Protein AF-A0A3B4C8M9-F1 (afdb_monomer_lite)

Radius of gyration: 35.16 Å; chains: 1; bounding box: 78×88×99 Å

Structure (mmCIF, N/CA/C/O backbone):
data_AF-A0A3B4C8M9-F1
#
_entry.id   AF-A0A3B4C8M9-F1
#
loop_
_atom_site.group_PDB
_atom_site.id
_atom_site.type_symbol
_atom_site.label_atom_id
_atom_site.label_alt_id
_atom_site.label_comp_id
_atom_site.label_asym_id
_atom_site.label_entity_id
_atom_site.label_seq_id
_atom_site.pdbx_PDB_ins_code
_atom_site.Cartn_x
_atom_site.Cartn_y
_atom_site.Cartn_z
_atom_site.occupancy
_atom_site.B_iso_or_equiv
_atom_site.auth_seq_id
_atom_site.auth_comp_id
_atom_site.auth_asym_id
_atom_site.auth_atom_id
_atom_site.pdbx_PDB_model_num
ATOM 1 N N . THR A 1 1 ? -34.016 -10.908 42.849 1.00 38.72 1 THR A N 1
ATOM 2 C CA . THR A 1 1 ? -32.738 -10.179 42.692 1.00 38.72 1 THR A CA 1
ATOM 3 C C . THR A 1 1 ? -31.608 -11.184 42.562 1.00 38.72 1 THR A C 1
ATOM 5 O O . THR A 1 1 ? -30.934 -11.499 43.529 1.00 38.72 1 THR A O 1
ATOM 8 N N . THR A 1 2 ? -31.432 -11.749 41.372 1.00 45.28 2 THR A N 1
ATOM 9 C CA . THR A 1 2 ? -30.387 -12.745 41.081 1.00 45.28 2 THR A CA 1
ATOM 10 C C . THR A 1 2 ? -29.860 -12.487 39.678 1.00 45.28 2 THR A C 1
ATOM 12 O O . THR A 1 2 ? -30.057 -13.272 38.759 1.00 45.28 2 THR A O 1
ATOM 15 N N . GLU A 1 3 ? -29.208 -11.342 39.499 1.00 49.19 3 GLU A N 1
ATOM 16 C CA . GLU A 1 3 ? -28.424 -11.082 38.299 1.00 49.19 3 GLU A CA 1
ATOM 17 C C . GLU A 1 3 ? -26.939 -10.990 38.651 1.00 49.19 3 GLU A C 1
ATOM 19 O O . GLU A 1 3 ? -26.537 -10.173 39.478 1.00 49.19 3 GLU A O 1
ATOM 24 N N . ARG A 1 4 ? -26.160 -11.794 37.908 1.00 54.16 4 ARG A N 1
ATOM 25 C CA . ARG A 1 4 ? -24.699 -11.811 37.680 1.00 54.16 4 ARG A CA 1
ATOM 26 C C . ARG A 1 4 ? -23.888 -12.891 38.419 1.00 54.16 4 ARG A C 1
ATOM 28 O O . ARG A 1 4 ? -23.382 -12.662 39.511 1.00 54.16 4 ARG A O 1
ATOM 35 N N . PRO A 1 5 ? -23.581 -13.981 37.684 1.00 50.25 5 PRO A N 1
ATOM 36 C CA . PRO A 1 5 ? -22.223 -14.533 37.653 1.00 50.25 5 PRO A CA 1
ATOM 37 C C . PRO A 1 5 ? -21.692 -14.728 36.215 1.00 50.25 5 PRO A C 1
ATOM 39 O O . PRO A 1 5 ? -20.747 -15.469 35.987 1.00 50.25 5 PRO A O 1
ATOM 42 N N . VAL A 1 6 ? -22.292 -14.081 35.210 1.00 52.88 6 VAL A N 1
ATOM 43 C CA . VAL A 1 6 ? -21.908 -14.289 33.800 1.00 52.88 6 VAL A CA 1
ATOM 44 C C . VAL A 1 6 ? -20.613 -13.539 33.438 1.00 52.88 6 VAL A C 1
ATOM 46 O O . VAL A 1 6 ? -19.812 -14.020 32.644 1.00 52.88 6 VAL A O 1
ATOM 49 N N . LEU A 1 7 ? -20.341 -12.380 34.051 1.00 47.72 7 LEU A N 1
ATOM 50 C CA . LEU A 1 7 ? -19.177 -11.541 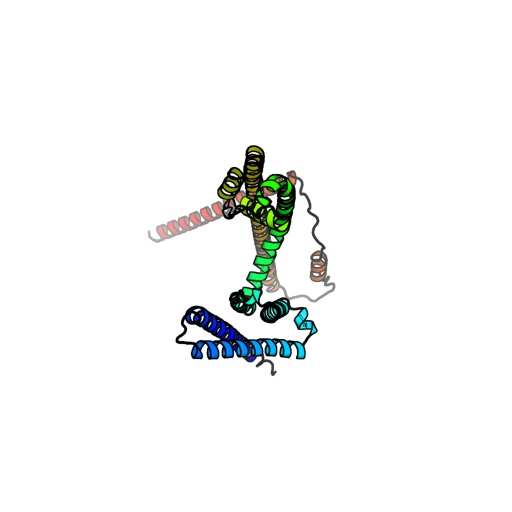33.710 1.00 47.72 7 LEU A CA 1
ATOM 51 C C . LEU A 1 7 ? -17.821 -12.144 34.123 1.00 47.72 7 LEU A C 1
ATOM 53 O O . LEU A 1 7 ? -16.814 -11.867 33.470 1.00 47.72 7 LEU A O 1
ATOM 57 N N . THR A 1 8 ? -17.785 -12.968 35.172 1.00 53.00 8 THR A N 1
ATOM 58 C CA . THR A 1 8 ? -16.563 -13.645 35.638 1.00 53.00 8 THR A CA 1
ATOM 59 C C . THR A 1 8 ? -16.123 -14.764 34.700 1.00 53.00 8 THR A C 1
ATOM 61 O O . THR A 1 8 ? -14.928 -14.996 34.550 1.00 53.00 8 THR A O 1
ATOM 64 N N . ASP A 1 9 ? -17.062 -15.409 34.006 1.00 60.22 9 ASP A N 1
ATOM 65 C CA . ASP A 1 9 ? -16.743 -16.481 33.059 1.00 60.22 9 ASP A CA 1
ATOM 66 C C . ASP A 1 9 ? -16.150 -15.925 31.756 1.00 60.22 9 ASP A C 1
ATOM 68 O O . ASP A 1 9 ? -15.159 -16.440 31.231 1.00 60.22 9 ASP A O 1
ATOM 72 N N . TRP A 1 10 ? -16.681 -14.797 31.274 1.00 56.84 10 TRP A N 1
ATOM 73 C CA . TRP A 1 10 ? -16.164 -14.121 30.080 1.00 56.84 10 TRP A CA 1
ATOM 74 C C . TRP A 1 10 ? -14.743 -13.594 30.266 1.00 56.84 10 TRP A C 1
ATOM 76 O O . TRP A 1 10 ? -13.922 -13.714 29.355 1.00 56.84 10 TRP A O 1
ATOM 86 N N . SER A 1 11 ? -14.420 -13.029 31.434 1.00 61.25 11 SER A N 1
ATOM 87 C CA . SER A 1 11 ? -13.055 -12.571 31.702 1.00 61.25 11 SER A CA 1
ATOM 88 C C . SER A 1 11 ? -12.092 -13.758 31.735 1.00 61.25 11 SER A C 1
ATOM 90 O O . SER A 1 11 ? -11.033 -13.703 31.110 1.00 61.25 11 SER A O 1
ATOM 92 N N . LEU A 1 12 ? -12.476 -14.865 32.368 1.00 66.69 12 LEU A N 1
ATOM 93 C CA . LEU A 1 12 ? -11.646 -16.058 32.485 1.00 66.69 12 LEU A CA 1
ATOM 94 C C . LEU A 1 12 ? -11.407 -16.733 31.124 1.00 66.69 12 LEU A C 1
ATOM 96 O O . LEU A 1 12 ? -10.285 -17.152 30.832 1.00 66.69 12 LEU A O 1
ATOM 100 N N . GLN A 1 13 ? -12.416 -16.771 30.248 1.00 67.19 13 GLN A N 1
ATOM 101 C CA . GLN A 1 13 ? -12.254 -17.246 28.870 1.00 67.19 13 GLN A CA 1
ATOM 102 C C . GLN A 1 13 ? -11.314 -16.356 28.048 1.00 67.19 13 GLN A C 1
ATOM 104 O O . GLN A 1 13 ? -10.442 -16.868 27.345 1.00 67.19 13 GLN A O 1
ATOM 109 N N . ILE A 1 14 ? -11.425 -15.029 28.166 1.00 67.44 14 ILE A N 1
ATOM 110 C CA . ILE A 1 14 ? -10.538 -14.096 27.454 1.00 67.44 14 ILE A CA 1
ATOM 111 C C . ILE A 1 14 ? -9.082 -14.273 27.904 1.00 67.44 14 ILE A C 1
ATOM 113 O O . ILE A 1 14 ? -8.191 -14.311 27.056 1.00 67.44 14 ILE A O 1
ATOM 117 N N . HIS A 1 15 ? -8.826 -14.435 29.205 1.00 75.69 15 HIS A N 1
ATOM 118 C CA . HIS A 1 15 ? -7.471 -14.675 29.714 1.00 75.69 15 HIS A CA 1
ATOM 119 C C . HIS A 1 15 ? -6.904 -16.014 29.223 1.00 75.69 15 HIS A C 1
ATOM 121 O O . HIS A 1 15 ? -5.757 -16.055 28.781 1.00 75.69 15 HIS A O 1
ATOM 127 N N . LYS A 1 16 ? -7.709 -17.087 29.210 1.00 75.00 16 LYS A N 1
ATOM 128 C CA . LYS A 1 16 ? -7.300 -18.405 28.689 1.00 75.00 16 LYS A CA 1
ATOM 129 C C . LYS A 1 16 ? -6.936 -18.357 27.203 1.00 75.00 16 LYS A C 1
ATOM 131 O O . LYS A 1 16 ? -5.914 -18.910 26.800 1.00 75.00 16 LYS A O 1
ATOM 136 N N . ILE A 1 17 ? -7.735 -17.666 26.392 1.00 71.62 17 ILE A N 1
ATOM 137 C CA . ILE A 1 17 ? -7.495 -17.546 24.948 1.00 71.62 17 ILE A CA 1
ATOM 138 C C . ILE A 1 17 ? -6.272 -16.664 24.671 1.00 71.62 17 ILE A C 1
ATOM 140 O O . ILE A 1 17 ? -5.423 -17.032 23.863 1.00 71.62 17 ILE A O 1
ATOM 144 N N . SER A 1 18 ? -6.131 -15.531 25.364 1.00 70.62 18 SER A N 1
ATOM 145 C CA . SER A 1 18 ? -4.957 -14.656 25.231 1.00 70.62 18 SER A CA 1
ATOM 146 C C . SER A 1 18 ? -3.668 -15.363 25.651 1.00 70.62 18 SER A C 1
ATOM 148 O O . SER A 1 18 ? -2.668 -15.279 24.940 1.00 70.62 18 SER A O 1
ATOM 150 N N . PHE A 1 19 ? -3.705 -16.129 26.746 1.00 78.75 19 PHE A N 1
ATOM 151 C CA . PHE A 1 19 ? -2.590 -16.975 27.168 1.00 78.75 19 PHE A CA 1
ATOM 152 C C . PHE A 1 19 ? -2.258 -18.035 26.110 1.00 78.75 19 PHE A C 1
ATOM 154 O O . PHE A 1 19 ? -1.094 -18.201 25.764 1.00 78.75 19 PHE A O 1
ATOM 161 N N . SER A 1 20 ? -3.267 -18.688 25.522 1.00 70.00 20 SER A N 1
ATOM 162 C CA . SER A 1 20 ? -3.074 -19.660 24.437 1.00 70.00 20 SER A CA 1
ATOM 163 C C . SER A 1 20 ? -2.430 -19.036 23.189 1.00 70.00 20 SER A C 1
ATOM 165 O O . SER A 1 20 ? -1.515 -19.620 22.610 1.00 70.00 20 SER A O 1
ATOM 167 N N . ILE A 1 21 ? -2.836 -17.822 22.797 1.00 73.44 21 ILE A N 1
ATOM 168 C CA . ILE A 1 21 ? -2.240 -17.084 21.668 1.00 73.44 21 ILE A CA 1
ATOM 169 C C . ILE A 1 21 ? -0.788 -16.690 21.973 1.00 73.44 21 ILE A C 1
ATOM 171 O O . ILE A 1 21 ? 0.085 -16.838 21.114 1.00 73.44 21 ILE A O 1
ATOM 175 N N . MET A 1 22 ? -0.518 -16.205 23.185 1.00 73.94 22 MET A N 1
ATOM 176 C CA . MET A 1 22 ? 0.820 -15.793 23.613 1.00 73.94 22 MET A CA 1
ATOM 177 C C . MET A 1 22 ? 1.775 -16.990 23.684 1.00 73.94 22 MET A C 1
ATOM 179 O O . MET A 1 22 ? 2.858 -16.947 23.102 1.00 73.94 22 MET A O 1
ATOM 183 N N . LEU A 1 23 ? 1.325 -18.093 24.288 1.00 76.00 23 LEU A N 1
ATOM 184 C CA . LEU A 1 23 ? 2.039 -19.367 24.333 1.00 76.00 23 LEU A CA 1
ATOM 185 C C . LEU A 1 23 ? 2.338 -19.876 22.915 1.00 76.00 23 LEU A C 1
ATOM 187 O O . LEU A 1 23 ? 3.471 -20.228 22.611 1.00 76.00 23 LEU A O 1
ATOM 191 N N . ASN A 1 24 ? 1.353 -19.844 22.014 1.00 74.94 24 ASN A N 1
ATOM 192 C CA . ASN A 1 24 ? 1.528 -20.233 20.613 1.00 74.94 24 ASN A CA 1
ATOM 193 C C . ASN A 1 24 ? 2.560 -19.351 19.884 1.00 74.94 24 ASN A C 1
ATOM 195 O O . ASN A 1 24 ? 3.361 -19.844 19.095 1.00 74.94 24 ASN A O 1
ATOM 199 N N . THR A 1 25 ? 2.579 -18.049 20.171 1.00 75.00 25 THR A N 1
ATOM 200 C CA . THR A 1 25 ? 3.552 -17.113 19.585 1.00 75.00 25 THR A CA 1
ATOM 201 C C . THR A 1 25 ? 4.970 -17.403 20.085 1.00 75.00 25 THR A C 1
ATOM 203 O O . THR A 1 25 ? 5.900 -17.439 19.282 1.00 75.00 25 THR A O 1
ATOM 206 N N . MET A 1 26 ? 5.134 -17.704 21.377 1.00 75.81 26 MET A N 1
ATOM 207 C CA . MET A 1 26 ? 6.419 -18.135 21.939 1.00 75.81 26 MET A CA 1
ATOM 208 C C . MET A 1 26 ? 6.881 -19.483 21.370 1.00 75.81 26 MET A C 1
ATOM 210 O O . MET A 1 26 ? 8.032 -19.600 20.955 1.00 75.81 26 MET A O 1
ATOM 214 N N . LEU A 1 27 ? 5.986 -20.475 21.266 1.00 74.56 27 LEU A N 1
ATOM 215 C CA . LEU A 1 27 ? 6.289 -21.773 20.649 1.00 74.56 27 LEU A CA 1
ATOM 216 C C . LEU A 1 27 ? 6.798 -21.620 19.211 1.00 74.56 27 LEU A C 1
ATOM 218 O O . LEU A 1 27 ? 7.720 -22.318 18.799 1.00 74.56 27 LEU A O 1
ATOM 222 N N . LEU A 1 28 ? 6.205 -20.708 18.441 1.00 72.44 28 LEU A N 1
ATOM 223 C CA . LEU A 1 28 ? 6.641 -20.421 17.077 1.00 72.44 28 LEU A CA 1
ATOM 224 C C . LEU A 1 28 ? 8.012 -19.743 17.015 1.00 72.44 28 LEU A C 1
ATOM 226 O O . LEU A 1 28 ? 8.776 -20.051 16.102 1.00 72.44 28 LEU A O 1
ATOM 230 N N . GLY A 1 29 ? 8.320 -18.848 17.959 1.00 73.88 29 GLY A N 1
ATOM 231 C CA . GLY A 1 29 ? 9.649 -18.244 18.086 1.00 73.88 29 GLY A CA 1
ATOM 232 C C . GLY A 1 29 ? 10.719 -19.307 18.329 1.00 73.88 29 GLY A C 1
ATOM 233 O O . GLY A 1 29 ? 11.685 -19.402 17.578 1.00 73.88 29 GLY A O 1
ATOM 234 N N . VAL A 1 30 ? 10.466 -20.208 19.283 1.00 77.31 30 VAL A N 1
ATOM 235 C CA . VAL A 1 30 ? 11.347 -21.353 19.565 1.00 77.31 30 VAL A CA 1
ATOM 236 C C . VAL A 1 30 ? 11.470 -22.280 18.351 1.00 77.31 30 VAL A C 1
ATOM 238 O O . VAL A 1 30 ? 12.560 -22.767 18.051 1.00 77.31 30 VAL A O 1
ATOM 241 N N . GLN A 1 31 ? 10.383 -22.496 17.601 1.00 72.00 31 GLN A N 1
ATOM 242 C CA . GLN A 1 31 ? 10.419 -23.287 16.368 1.00 72.00 31 GLN A CA 1
ATOM 243 C C . GLN A 1 31 ? 11.295 -22.638 15.294 1.00 72.00 31 GLN A C 1
ATOM 245 O O . GLN A 1 31 ? 11.986 -23.352 14.575 1.00 72.00 31 GLN A O 1
ATOM 250 N N . ALA A 1 32 ? 11.269 -21.310 15.162 1.00 71.56 32 ALA A N 1
ATOM 251 C CA . ALA A 1 32 ? 12.075 -20.599 14.175 1.00 71.56 32 ALA A CA 1
ATOM 252 C C . ALA A 1 32 ? 13.580 -20.769 14.443 1.00 71.56 32 ALA A C 1
ATOM 254 O O . ALA A 1 32 ? 14.340 -21.000 13.507 1.00 71.56 32 ALA A O 1
ATOM 255 N N . GLU A 1 33 ? 13.992 -20.751 15.712 1.00 71.38 33 GLU A N 1
ATOM 256 C CA . GLU A 1 33 ? 15.391 -20.965 16.107 1.00 71.38 33 GLU A CA 1
ATOM 257 C C . GLU A 1 33 ? 15.810 -22.444 16.055 1.00 71.38 33 GLU A C 1
ATOM 259 O O . GLU A 1 33 ? 16.944 -22.773 15.702 1.00 71.38 33 GLU A O 1
ATOM 264 N N . THR A 1 34 ? 14.889 -23.359 16.372 1.00 67.44 34 THR A N 1
ATOM 265 C CA . THR A 1 34 ? 15.167 -24.805 16.459 1.00 67.44 34 THR A CA 1
ATOM 266 C C . THR A 1 34 ? 15.057 -25.519 15.107 1.00 67.44 34 THR A C 1
ATOM 268 O O . THR A 1 34 ? 15.648 -26.582 14.915 1.00 67.44 34 THR A O 1
ATOM 271 N N . SER A 1 35 ? 14.348 -24.944 14.128 1.00 63.75 35 SER A N 1
ATOM 272 C CA . SER A 1 35 ? 14.132 -25.571 12.813 1.00 63.75 35 SER A CA 1
ATOM 273 C C . SER A 1 35 ? 15.414 -25.738 11.986 1.00 63.75 35 SER A C 1
ATOM 275 O O . SER A 1 35 ? 15.414 -26.557 11.072 1.00 63.75 35 SER A O 1
ATOM 277 N N . ASN A 1 36 ? 16.489 -25.002 12.296 1.00 64.94 36 ASN A N 1
ATOM 278 C CA . ASN A 1 36 ? 17.782 -25.111 11.607 1.00 64.94 36 ASN A CA 1
ATOM 279 C C . ASN A 1 36 ? 18.753 -26.118 12.252 1.00 64.94 36 ASN A C 1
ATOM 281 O O . ASN A 1 36 ? 19.817 -26.368 11.693 1.00 64.94 36 ASN A O 1
ATOM 285 N N . LYS A 1 37 ? 18.418 -26.706 13.412 1.00 68.44 37 LYS A N 1
ATOM 286 C CA . LYS A 1 37 ? 19.284 -27.670 14.112 1.00 68.44 37 LYS A CA 1
ATOM 287 C C . LYS A 1 37 ? 18.752 -29.107 13.940 1.00 68.44 37 LYS A C 1
ATOM 289 O O . LYS A 1 37 ? 17.677 -29.409 14.465 1.00 68.44 37 LYS A O 1
ATOM 294 N N . PRO A 1 38 ? 19.475 -30.007 13.241 1.00 59.47 38 PRO A N 1
ATOM 295 C CA . PRO A 1 38 ? 19.003 -31.369 12.952 1.00 59.47 38 PRO A CA 1
ATOM 296 C C . PRO A 1 38 ? 18.894 -32.270 14.198 1.00 59.47 38 PRO A C 1
ATOM 298 O O . PRO A 1 38 ? 18.052 -33.170 14.220 1.00 59.47 38 PRO A O 1
ATOM 301 N N . ASP A 1 39 ? 19.647 -31.980 15.266 1.00 64.62 39 ASP A N 1
ATOM 302 C CA . ASP A 1 39 ? 19.657 -32.770 16.511 1.00 64.62 39 ASP A CA 1
ATOM 303 C C . ASP A 1 39 ? 18.336 -32.718 17.303 1.00 64.62 39 ASP A C 1
ATOM 305 O O . ASP A 1 39 ? 18.060 -33.600 18.113 1.00 64.62 39 ASP A O 1
ATOM 309 N N . LEU A 1 40 ? 17.462 -31.735 17.042 1.00 68.12 40 LEU A N 1
ATOM 310 C CA . LEU A 1 40 ? 16.171 -31.569 17.731 1.00 68.12 40 LEU A CA 1
ATOM 311 C C . LEU A 1 40 ? 14.958 -32.001 16.882 1.00 68.12 40 LEU A C 1
ATOM 313 O O . LEU A 1 40 ? 13.850 -31.478 17.024 1.00 68.12 40 LEU A O 1
ATOM 317 N N . SER A 1 41 ? 15.126 -32.992 16.003 1.00 70.00 41 SER A N 1
ATOM 318 C CA . SER A 1 41 ? 14.049 -33.482 15.123 1.00 70.00 41 SER A CA 1
ATOM 319 C C . SER A 1 41 ? 12.790 -33.969 15.872 1.00 70.00 41 SER A C 1
ATOM 321 O O . SER A 1 41 ? 11.671 -33.775 15.388 1.00 70.00 41 SER A O 1
ATOM 323 N N . LEU A 1 42 ? 12.942 -34.539 17.075 1.00 73.06 42 LEU A N 1
ATOM 324 C CA . LEU A 1 42 ? 11.827 -34.927 17.952 1.00 73.06 42 LEU A CA 1
ATOM 325 C C . LEU A 1 42 ? 11.104 -33.715 18.552 1.00 73.06 42 LEU A C 1
ATOM 327 O O . LEU A 1 42 ? 9.875 -33.658 18.513 1.00 73.06 42 LEU A O 1
ATOM 331 N N . ALA A 1 43 ? 11.850 -32.721 19.040 1.00 73.81 43 ALA A N 1
ATOM 332 C CA . ALA A 1 43 ? 11.275 -31.490 19.578 1.00 73.81 43 ALA A CA 1
ATOM 333 C C . ALA A 1 43 ? 10.477 -30.741 18.501 1.00 73.81 43 ALA A C 1
ATOM 335 O O . ALA A 1 43 ? 9.342 -30.343 18.743 1.00 73.81 43 ALA A O 1
ATOM 336 N N . ASN A 1 44 ? 11.009 -30.654 17.278 1.00 76.06 44 ASN A N 1
ATOM 337 C CA . ASN A 1 44 ? 10.323 -30.034 16.142 1.00 76.06 44 ASN A CA 1
ATOM 338 C C . ASN A 1 44 ? 9.006 -30.750 15.778 1.00 76.06 44 ASN A C 1
ATOM 340 O O . ASN A 1 44 ? 8.011 -30.089 15.472 1.00 76.06 44 ASN A O 1
ATOM 344 N N . LYS A 1 45 ? 8.956 -32.088 15.857 1.00 79.25 45 LYS A N 1
ATOM 345 C CA . LYS A 1 45 ? 7.722 -32.867 15.634 1.00 79.25 45 LYS A CA 1
ATOM 346 C C . LYS A 1 45 ? 6.669 -32.605 16.714 1.00 79.25 45 LYS A C 1
ATOM 348 O O . LYS A 1 45 ? 5.513 -32.353 16.375 1.00 79.25 45 LYS A O 1
ATOM 353 N N . VAL A 1 46 ? 7.063 -32.610 17.989 1.00 82.06 46 VAL A N 1
ATOM 354 C CA . VAL A 1 46 ? 6.162 -32.313 19.120 1.00 82.06 46 VAL A CA 1
ATOM 355 C C . VAL A 1 46 ? 5.628 -30.882 19.023 1.00 82.06 46 VAL A C 1
ATOM 357 O O . VAL A 1 46 ? 4.424 -30.655 19.127 1.00 82.06 46 VAL A O 1
ATOM 360 N N . LEU A 1 47 ? 6.503 -29.921 18.731 1.00 77.75 47 LEU A N 1
ATOM 361 C CA . LEU A 1 47 ? 6.166 -28.504 18.600 1.00 77.75 47 LEU A CA 1
ATOM 362 C C . LEU A 1 47 ? 5.199 -28.236 17.435 1.00 77.75 47 LEU A C 1
ATOM 364 O O . LEU A 1 47 ? 4.276 -27.425 17.551 1.00 77.75 47 LEU A O 1
ATOM 368 N N . ASN A 1 48 ? 5.353 -28.958 16.321 1.00 78.62 48 ASN A N 1
ATOM 369 C CA . ASN A 1 48 ? 4.409 -28.912 15.205 1.00 78.62 48 ASN A CA 1
ATOM 370 C C . ASN A 1 48 ? 3.047 -29.536 15.567 1.00 78.62 48 ASN A C 1
ATOM 372 O O . ASN A 1 48 ? 2.005 -29.006 15.182 1.00 78.62 48 ASN A O 1
ATOM 376 N N . GLY A 1 49 ? 3.043 -30.623 16.345 1.00 81.88 49 GLY A N 1
ATOM 377 C CA . GLY A 1 49 ? 1.820 -31.234 16.871 1.00 81.88 49 GLY A CA 1
ATOM 378 C C . GLY A 1 49 ? 1.029 -30.274 17.762 1.00 81.88 49 GLY A C 1
ATOM 379 O O . GLY A 1 49 ? -0.163 -30.065 17.541 1.00 81.88 49 GLY A O 1
ATOM 380 N N . ILE A 1 50 ? 1.702 -29.604 18.703 1.00 80.88 50 ILE A N 1
ATOM 381 C CA . ILE A 1 50 ? 1.076 -28.602 19.582 1.00 80.88 50 ILE A CA 1
ATOM 382 C C . ILE A 1 50 ? 0.484 -27.448 18.759 1.00 80.88 50 ILE A C 1
ATOM 384 O O . ILE A 1 50 ? -0.645 -27.022 19.002 1.00 80.88 50 ILE A O 1
ATOM 388 N N . ASN A 1 51 ? 1.202 -26.980 17.735 1.00 78.00 51 ASN A N 1
ATOM 389 C CA . ASN A 1 51 ? 0.706 -25.958 16.813 1.00 78.00 51 ASN A CA 1
ATOM 390 C C . ASN A 1 51 ? -0.603 -26.364 16.115 1.00 78.00 51 ASN A C 1
ATOM 392 O O . ASN A 1 51 ? -1.500 -25.534 15.963 1.00 78.00 51 ASN A O 1
ATOM 396 N N . TRP A 1 52 ? -0.728 -27.624 15.695 1.00 81.44 52 TRP A N 1
ATOM 397 C CA . TRP A 1 52 ? -1.959 -28.149 15.099 1.00 81.44 52 TRP A CA 1
ATOM 398 C C . TRP A 1 52 ? -3.113 -28.227 16.098 1.00 81.44 52 TRP A C 1
ATOM 400 O O . TRP A 1 52 ? -4.236 -27.855 15.754 1.00 81.44 52 TRP A O 1
ATOM 410 N N . VAL A 1 53 ? -2.839 -28.624 17.342 1.00 83.19 53 VAL A N 1
ATOM 411 C CA . VAL A 1 53 ? -3.850 -28.673 18.411 1.00 83.19 53 VAL A CA 1
ATOM 412 C C . VAL A 1 53 ? -4.397 -27.281 18.716 1.00 83.19 53 VAL A C 1
ATOM 414 O O . VAL A 1 53 ? -5.610 -27.087 18.715 1.00 83.19 53 VAL A O 1
ATOM 417 N N . VAL A 1 54 ? -3.526 -26.283 18.897 1.00 77.56 54 VAL A N 1
ATOM 418 C CA . VAL A 1 54 ? -3.945 -24.889 19.148 1.00 77.56 54 VAL A CA 1
ATOM 419 C C . VAL A 1 54 ? -4.861 -24.375 18.036 1.00 77.56 54 VAL A C 1
ATOM 421 O O . VAL A 1 54 ? -5.794 -23.607 18.255 1.00 77.56 54 VAL A O 1
ATOM 424 N N . VAL A 1 55 ? -4.619 -24.826 16.816 1.00 79.19 55 VAL A N 1
ATOM 425 C CA . VAL A 1 55 ? -5.403 -24.422 15.658 1.00 79.19 55 VAL A CA 1
ATOM 426 C C . VAL A 1 55 ? -6.761 -25.089 15.647 1.00 79.19 55 VAL A C 1
ATOM 428 O O . VAL A 1 55 ? -7.749 -24.421 15.353 1.00 79.19 55 VAL A O 1
ATOM 431 N N . ALA A 1 56 ? -6.806 -26.384 15.947 1.00 84.19 56 ALA A N 1
ATOM 432 C CA . ALA A 1 56 ? -8.059 -27.106 16.076 1.00 84.19 56 ALA A CA 1
ATOM 433 C C . ALA A 1 56 ? -8.946 -26.451 17.145 1.00 84.19 56 ALA A C 1
ATOM 435 O O . ALA A 1 56 ? -10.136 -26.264 16.911 1.00 84.19 56 ALA A O 1
ATOM 436 N N . VAL A 1 57 ? -8.354 -25.991 18.255 1.00 83.69 57 VAL A N 1
ATOM 437 C CA . VAL A 1 57 ? -9.061 -25.222 19.292 1.00 83.69 57 VAL A CA 1
ATOM 438 C C . VAL A 1 57 ? -9.646 -23.917 18.737 1.00 83.69 57 VAL A C 1
ATOM 440 O O . VAL A 1 57 ? -10.802 -23.617 19.018 1.00 83.69 57 VAL A O 1
ATOM 443 N N . PHE A 1 58 ? -8.918 -23.164 17.902 1.00 81.88 58 PHE A N 1
ATOM 444 C CA . PHE A 1 58 ? -9.474 -21.954 17.273 1.00 81.88 58 PHE A CA 1
ATOM 445 C C . PHE A 1 58 ? -10.614 -22.252 16.297 1.00 81.88 58 PHE A C 1
ATOM 447 O O . PHE A 1 58 ? -11.600 -21.518 16.262 1.00 81.88 58 PHE A O 1
ATOM 454 N N . TYR A 1 59 ? -10.503 -23.325 15.515 1.00 85.19 59 TYR A N 1
ATOM 455 C CA . TYR A 1 59 ? -11.593 -23.763 14.644 1.00 85.19 59 TYR A CA 1
ATOM 456 C C . TYR A 1 59 ? -12.829 -24.170 15.445 1.00 85.19 59 TYR A C 1
ATOM 458 O O . TYR A 1 59 ? -13.942 -23.787 15.087 1.00 85.19 59 TYR A O 1
ATOM 466 N N . LEU A 1 60 ? -12.630 -24.878 16.557 1.00 85.94 60 LEU A N 1
ATOM 467 C CA . LEU A 1 60 ? -13.702 -25.255 17.469 1.00 85.94 60 LEU A CA 1
ATOM 468 C C . LEU A 1 60 ? -14.359 -24.025 18.114 1.00 85.94 60 LEU A C 1
ATOM 470 O O . LEU A 1 60 ? -15.581 -23.963 18.185 1.00 85.94 60 LEU A O 1
ATOM 474 N N . GLU A 1 61 ? -13.582 -23.015 18.525 1.00 84.44 61 GLU A N 1
ATOM 475 C CA . GLU A 1 61 ? -14.113 -21.750 19.062 1.00 84.44 61 GLU A CA 1
ATOM 476 C C . GLU A 1 61 ? -15.015 -21.037 18.040 1.00 84.44 61 GLU A C 1
ATOM 478 O O . GLU A 1 61 ? -16.085 -20.540 18.395 1.00 84.44 61 GLU A O 1
ATOM 483 N N . ILE A 1 62 ? -14.610 -20.995 16.766 1.00 84.75 62 ILE A N 1
ATOM 484 C CA . ILE A 1 62 ? -15.412 -20.391 15.691 1.00 84.75 62 ILE A CA 1
ATOM 485 C C . ILE A 1 62 ? -16.686 -21.207 15.441 1.00 84.75 62 ILE A C 1
ATOM 487 O O . ILE A 1 62 ? -17.766 -20.625 15.346 1.00 84.75 62 ILE A O 1
ATOM 491 N N . ALA A 1 63 ? -16.580 -22.537 15.389 1.00 86.19 63 ALA A N 1
ATOM 492 C CA . ALA A 1 63 ? -17.727 -23.422 15.199 1.00 86.19 63 ALA A CA 1
ATOM 493 C C . ALA A 1 63 ? -18.760 -23.269 16.328 1.00 86.19 63 ALA A C 1
ATOM 495 O O . ALA A 1 63 ? -19.951 -23.134 16.058 1.00 86.19 63 ALA A O 1
ATOM 496 N N . LEU A 1 64 ? -18.307 -23.188 17.584 1.00 84.81 64 LEU A N 1
ATOM 497 C CA . LEU A 1 64 ? -19.180 -22.937 18.733 1.00 84.81 64 LEU A CA 1
ATOM 498 C C . LEU A 1 64 ? -19.878 -21.572 18.637 1.00 84.81 64 LEU A C 1
ATOM 500 O O . LEU A 1 64 ? -21.069 -21.477 18.919 1.00 84.81 64 LEU A O 1
ATOM 504 N N . LYS A 1 65 ? -19.185 -20.518 18.183 1.00 82.50 65 LYS A N 1
ATOM 505 C CA . LYS A 1 65 ? -19.811 -19.198 17.968 1.00 82.50 65 LYS A CA 1
ATOM 506 C C . LYS A 1 65 ? -20.878 -19.221 16.875 1.00 82.50 65 LYS A C 1
ATOM 508 O O . LYS A 1 65 ? -21.884 -18.531 17.009 1.00 82.50 65 LYS A O 1
ATOM 513 N N . TRP A 1 66 ? -20.679 -20.005 15.816 1.00 85.25 66 TRP A N 1
ATOM 514 C CA . TRP A 1 66 ? -21.691 -20.196 14.773 1.00 85.25 66 TRP A CA 1
ATOM 515 C C . TRP A 1 66 ? -22.926 -20.940 15.272 1.00 85.25 66 TRP A C 1
ATOM 517 O O . TRP A 1 66 ? -24.025 -20.614 14.834 1.00 85.25 66 TRP A O 1
ATOM 527 N N . MET A 1 67 ? -22.755 -21.901 16.186 1.00 82.50 67 MET A N 1
ATOM 528 C CA . MET A 1 67 ? -23.876 -22.636 16.779 1.00 82.50 67 MET A CA 1
ATOM 529 C C . MET A 1 67 ? -24.764 -21.760 17.666 1.00 82.50 67 MET A C 1
ATOM 531 O O . MET A 1 67 ? -25.957 -22.023 17.753 1.00 82.50 67 MET A O 1
ATOM 535 N N . VAL A 1 68 ? -24.193 -20.747 18.325 1.00 83.31 68 VAL A N 1
ATOM 536 C CA . VAL A 1 68 ? -24.962 -19.820 19.167 1.00 83.31 68 VAL A CA 1
ATOM 537 C C . VAL A 1 68 ? -25.688 -18.789 18.305 1.00 83.31 68 VAL A C 1
ATOM 539 O O . VAL A 1 68 ? -26.907 -18.731 18.350 1.00 83.31 68 VAL A O 1
ATOM 542 N N . ASP A 1 69 ? -24.959 -18.016 17.491 1.00 80.88 69 ASP A N 1
ATOM 543 C CA . ASP A 1 69 ? -25.546 -16.955 16.663 1.00 80.88 69 ASP A CA 1
ATOM 544 C C . ASP A 1 69 ? -24.763 -16.748 15.358 1.00 80.88 69 ASP A C 1
ATOM 546 O O . ASP A 1 69 ? -23.841 -15.927 15.268 1.00 80.88 69 ASP A O 1
ATOM 550 N N . PHE A 1 70 ? -25.166 -17.451 14.297 1.00 84.00 70 PHE A N 1
ATOM 551 C CA . PHE A 1 70 ? -24.520 -17.337 12.987 1.00 84.00 70 PHE A CA 1
ATOM 552 C C . PHE A 1 70 ? -24.588 -15.910 12.425 1.00 84.00 70 PHE A C 1
ATOM 554 O O . PHE A 1 70 ? -23.577 -15.353 12.012 1.00 84.00 70 PHE A O 1
ATOM 561 N N . TRP A 1 71 ? -25.758 -15.268 12.438 1.00 84.31 71 TRP A N 1
ATOM 562 C CA . TRP A 1 71 ? -25.927 -13.959 11.793 1.00 84.31 71 TRP A CA 1
ATOM 563 C C . TRP A 1 71 ? -25.236 -12.821 12.564 1.00 84.31 71 TRP A C 1
ATOM 565 O O . TRP A 1 71 ? -24.655 -11.910 11.970 1.00 84.31 71 TRP A O 1
ATOM 575 N N . LEU A 1 72 ? -25.218 -12.900 13.900 1.00 79.38 72 LEU A N 1
ATOM 576 C CA . LEU A 1 72 ? -24.513 -11.933 14.744 1.00 79.38 72 LEU A CA 1
ATOM 577 C C . LEU A 1 72 ? -22.989 -12.042 14.579 1.00 79.38 72 LEU A C 1
ATOM 579 O O . LEU A 1 72 ? -22.285 -11.033 14.669 1.00 79.38 72 LEU A O 1
ATOM 583 N N . PHE A 1 73 ? -22.482 -13.243 14.275 1.00 82.56 73 PHE A N 1
ATOM 584 C CA . PHE A 1 73 ? -21.072 -13.465 13.969 1.00 82.56 73 PHE A CA 1
ATOM 585 C C . PHE A 1 73 ? -20.613 -12.643 12.757 1.00 82.56 73 PHE A C 1
ATOM 587 O O . PHE A 1 73 ? -19.615 -11.930 12.862 1.00 82.56 73 PHE A O 1
ATOM 594 N N . TRP A 1 74 ? -21.360 -12.678 11.649 1.00 83.25 74 TRP A N 1
ATOM 595 C CA . TRP A 1 74 ? -21.029 -11.939 10.420 1.00 83.25 74 TRP A CA 1
ATOM 596 C C . TRP A 1 74 ? -21.272 -10.433 10.521 1.00 83.25 74 TRP A C 1
ATOM 598 O O . TRP A 1 74 ? -20.725 -9.667 9.736 1.00 83.25 74 TRP A O 1
ATOM 608 N N . ARG A 1 75 ? -22.041 -9.962 11.505 1.00 81.62 75 ARG A N 1
ATOM 609 C CA . ARG A 1 75 ? -22.180 -8.518 11.742 1.00 81.62 75 ARG A CA 1
ATOM 610 C C . ARG A 1 75 ? -21.000 -7.929 12.521 1.00 81.62 75 ARG A C 1
ATOM 612 O O . ARG A 1 75 ? -20.773 -6.723 12.486 1.00 81.62 75 ARG A O 1
ATOM 619 N N . ASN A 1 76 ? -20.230 -8.766 13.217 1.00 78.81 76 ASN A N 1
ATOM 620 C CA . ASN A 1 76 ? -19.074 -8.332 13.990 1.00 78.81 76 ASN A CA 1
ATOM 621 C C . ASN A 1 76 ? -17.780 -8.445 13.165 1.00 78.81 76 ASN A C 1
ATOM 623 O O . ASN A 1 76 ? -17.243 -9.537 12.971 1.00 78.81 76 ASN A O 1
ATOM 627 N N . ALA A 1 77 ? -17.229 -7.301 12.747 1.00 76.44 77 ALA A N 1
ATOM 628 C CA . ALA A 1 77 ? -15.989 -7.225 11.968 1.00 76.44 77 ALA A CA 1
ATOM 629 C C . ALA A 1 77 ? -14.801 -7.963 12.621 1.00 76.44 77 ALA A C 1
ATOM 631 O O . ALA A 1 77 ? -13.951 -8.503 11.918 1.00 76.44 77 ALA A O 1
ATOM 632 N N . TRP A 1 78 ? -14.754 -8.059 13.955 1.00 76.25 78 TRP A N 1
ATOM 633 C CA . TRP A 1 78 ? -13.689 -8.774 14.672 1.00 76.25 78 TRP A CA 1
ATOM 634 C C . TRP A 1 78 ? -13.801 -10.291 14.568 1.00 76.25 78 TRP A C 1
ATOM 636 O O . TRP A 1 78 ? -12.787 -10.984 14.539 1.00 76.25 78 TRP A O 1
ATOM 646 N N . ASN A 1 79 ? -15.026 -10.804 14.497 1.00 80.75 79 ASN A N 1
ATOM 647 C CA . ASN A 1 79 ? -15.276 -12.222 14.288 1.00 80.75 79 ASN A CA 1
ATOM 648 C C . ASN A 1 79 ? -14.950 -12.613 12.841 1.00 80.75 79 ASN A C 1
ATOM 650 O O . ASN A 1 79 ? -14.307 -13.637 12.619 1.00 80.75 79 ASN A O 1
ATOM 654 N N . ILE A 1 80 ? -15.297 -11.753 11.874 1.00 83.56 80 ILE A N 1
ATOM 655 C CA . ILE A 1 80 ? -14.875 -11.892 10.472 1.00 83.56 80 ILE A CA 1
ATOM 656 C C . ILE A 1 80 ? -13.351 -11.852 10.350 1.00 83.56 80 ILE A C 1
ATOM 658 O O . ILE A 1 80 ? -12.771 -12.698 9.678 1.00 83.56 80 ILE A O 1
ATOM 662 N N . PHE A 1 81 ? -12.686 -10.918 11.028 1.00 78.94 81 PHE A N 1
ATOM 663 C CA . PHE A 1 81 ? -11.229 -10.833 11.036 1.00 78.94 81 PHE A CA 1
ATOM 664 C C . PHE A 1 81 ? -10.576 -12.102 11.610 1.00 78.94 81 PHE A C 1
ATOM 666 O O . PHE A 1 81 ? -9.658 -12.651 11.003 1.00 78.94 81 PHE A O 1
ATOM 673 N N . ASP A 1 82 ? -11.073 -12.614 12.741 1.00 78.88 82 ASP A N 1
ATOM 674 C CA . ASP A 1 82 ? -10.578 -13.854 13.356 1.00 78.88 82 ASP A CA 1
ATOM 675 C C . ASP A 1 82 ? -10.817 -15.078 12.453 1.00 78.88 82 ASP A C 1
ATOM 677 O O . ASP A 1 82 ? -9.941 -15.939 12.319 1.00 78.88 82 ASP A O 1
ATOM 681 N N . PHE A 1 83 ? -11.963 -15.125 11.765 1.00 83.69 83 PHE A N 1
ATOM 682 C CA . PHE A 1 83 ? -12.279 -16.145 10.766 1.00 83.69 83 PHE A CA 1
ATOM 683 C C . PHE A 1 83 ? -11.327 -16.087 9.572 1.00 83.69 83 PHE A C 1
ATOM 685 O O . PHE A 1 83 ? -10.692 -17.094 9.267 1.00 83.69 83 PHE A O 1
ATOM 692 N N . ILE A 1 84 ? -11.160 -14.913 8.953 1.00 82.00 84 ILE A N 1
ATOM 693 C CA . ILE A 1 84 ? -10.248 -14.711 7.821 1.00 82.00 84 ILE A CA 1
ATOM 694 C C . ILE A 1 84 ? -8.833 -15.113 8.230 1.00 82.00 84 ILE A C 1
ATOM 696 O O . ILE A 1 84 ? -8.221 -15.923 7.547 1.00 82.00 84 ILE A O 1
ATOM 700 N N . LEU A 1 85 ? -8.325 -14.648 9.375 1.00 78.06 85 LEU A N 1
ATOM 701 C CA . LEU A 1 85 ? -6.985 -15.019 9.840 1.00 78.06 85 LEU A CA 1
ATOM 702 C C . LEU A 1 85 ? -6.819 -16.526 10.082 1.00 78.06 85 LEU A C 1
ATOM 704 O O . LEU A 1 85 ? -5.742 -17.076 9.846 1.00 78.06 85 LEU A O 1
ATOM 708 N N . THR A 1 86 ? -7.856 -17.202 10.576 1.00 79.44 86 THR A N 1
ATOM 709 C CA . THR A 1 86 ? -7.808 -18.648 10.842 1.00 79.44 86 THR A CA 1
ATOM 710 C C . THR A 1 86 ? -7.889 -19.459 9.548 1.00 79.44 86 THR A C 1
ATOM 712 O O . THR A 1 86 ? -7.095 -20.385 9.370 1.00 79.44 86 THR A O 1
ATOM 715 N N . PHE A 1 87 ? -8.777 -19.065 8.634 1.00 80.88 87 PHE A N 1
ATOM 716 C CA . PHE A 1 87 ? -9.030 -19.710 7.345 1.00 80.88 87 PHE A CA 1
ATOM 717 C C . PHE A 1 87 ? -7.889 -19.500 6.342 1.00 80.88 87 PHE A C 1
ATOM 719 O O . PHE A 1 87 ? -7.417 -20.441 5.702 1.00 80.88 87 PHE A O 1
ATOM 726 N N . LEU A 1 88 ? -7.370 -18.274 6.256 1.00 74.19 88 LEU A N 1
ATOM 727 C CA . LEU A 1 88 ? -6.276 -17.905 5.359 1.00 74.19 88 LEU A CA 1
ATOM 728 C C . LEU A 1 88 ? -4.988 -18.675 5.692 1.00 74.19 88 LEU A C 1
ATOM 730 O O . LEU A 1 88 ? -4.214 -19.020 4.799 1.00 74.19 88 LEU A O 1
ATOM 734 N N . ARG A 1 89 ? -4.805 -19.037 6.970 1.00 72.25 89 ARG A N 1
ATOM 735 C CA . ARG A 1 89 ? -3.693 -19.873 7.432 1.00 72.25 89 ARG A CA 1
ATOM 736 C C . ARG A 1 89 ? -3.721 -21.295 6.863 1.00 72.25 89 ARG A C 1
ATOM 738 O O . ARG A 1 89 ? -2.664 -21.893 6.697 1.00 72.25 89 ARG A O 1
ATOM 745 N N . THR A 1 90 ? -4.902 -21.868 6.641 1.00 71.75 90 THR A N 1
ATOM 746 C CA . THR A 1 90 ? -5.046 -23.243 6.129 1.00 71.75 90 THR A CA 1
ATOM 747 C C . THR A 1 90 ? -5.154 -23.302 4.612 1.00 71.75 90 THR A C 1
ATOM 749 O O . THR A 1 90 ? -4.751 -24.305 4.034 1.00 71.75 90 THR A O 1
ATOM 752 N N . LEU A 1 91 ? -5.676 -22.250 3.968 1.00 68.06 91 LEU A N 1
ATOM 753 C CA . LEU A 1 91 ? -5.930 -22.253 2.527 1.00 68.06 91 LEU A CA 1
ATOM 754 C C . LEU A 1 91 ? -4.667 -21.983 1.693 1.00 68.06 91 LEU A C 1
ATOM 756 O O . LEU A 1 91 ? -4.491 -22.587 0.638 1.00 68.06 91 LEU A O 1
ATOM 760 N N . VAL A 1 92 ? -3.769 -21.103 2.150 1.00 64.06 92 VAL A N 1
ATOM 761 C CA . VAL A 1 92 ? -2.638 -20.648 1.327 1.00 64.06 92 VAL A CA 1
ATOM 762 C C . VAL A 1 92 ? -1.306 -21.001 1.984 1.00 64.06 92 VAL A C 1
ATOM 764 O O . VAL A 1 92 ? -0.863 -20.342 2.923 1.00 64.06 92 VAL A O 1
ATOM 767 N N . LYS A 1 93 ? -0.610 -22.008 1.435 1.00 60.00 93 LYS A N 1
ATOM 768 C CA . LYS A 1 93 ? 0.744 -22.404 1.877 1.00 60.00 93 LYS A CA 1
ATOM 769 C C . LYS A 1 93 ? 1.762 -21.255 1.799 1.00 60.00 93 LYS A C 1
ATOM 771 O O . LYS A 1 93 ? 2.685 -21.224 2.600 1.00 60.00 93 LYS A O 1
ATOM 776 N N . VAL A 1 94 ? 1.581 -20.298 0.885 1.00 56.06 94 VAL A N 1
ATOM 777 C CA . VAL A 1 94 ? 2.443 -19.104 0.740 1.00 56.06 94 VAL A CA 1
ATOM 778 C C . VAL A 1 94 ? 2.188 -18.075 1.854 1.00 56.06 94 VAL A C 1
ATOM 780 O O . VAL A 1 94 ? 3.108 -17.387 2.286 1.00 56.06 94 VAL A O 1
ATOM 783 N N . LEU A 1 95 ? 0.972 -18.030 2.416 1.00 53.72 95 LEU A N 1
ATOM 784 C CA . LEU A 1 95 ? 0.650 -17.184 3.571 1.00 53.72 95 LEU A CA 1
ATOM 785 C C . LEU A 1 95 ? 1.048 -17.836 4.907 1.00 53.72 95 LEU A C 1
ATOM 787 O O . LEU A 1 95 ? 0.931 -17.203 5.957 1.00 53.72 95 LEU A O 1
ATOM 791 N N . CYS A 1 96 ? 1.608 -19.055 4.888 1.00 55.28 96 CYS A N 1
ATOM 792 C CA . CYS A 1 96 ? 2.227 -19.681 6.063 1.00 55.28 96 CYS A CA 1
ATOM 793 C C . CYS A 1 96 ? 3.373 -18.851 6.657 1.00 55.28 96 CYS A C 1
ATOM 795 O O . CYS A 1 96 ? 3.722 -19.077 7.817 1.00 55.28 96 CYS A O 1
ATOM 797 N N . THR A 1 97 ? 3.947 -17.914 5.898 1.00 58.31 97 THR A N 1
ATOM 798 C CA . THR A 1 97 ? 4.977 -16.971 6.359 1.00 58.31 97 THR A CA 1
ATOM 799 C C . THR A 1 97 ? 4.398 -15.899 7.284 1.00 58.31 97 THR A C 1
ATOM 801 O O . THR A 1 97 ? 5.073 -15.436 8.200 1.00 58.31 97 THR A O 1
ATOM 804 N N . PHE A 1 98 ? 3.104 -15.585 7.167 1.00 63.00 98 PHE A N 1
ATOM 805 C CA . PHE A 1 98 ? 2.411 -14.616 8.018 1.00 63.00 98 PHE A CA 1
ATOM 806 C C . PHE A 1 98 ? 2.029 -15.184 9.396 1.00 63.00 98 PHE A C 1
ATOM 808 O O . PHE A 1 98 ? 0.966 -14.897 9.948 1.00 63.00 98 PHE A O 1
ATOM 815 N N . ARG A 1 99 ? 2.921 -15.971 10.008 1.00 66.88 99 ARG A N 1
ATOM 816 C CA . ARG A 1 99 ? 2.775 -16.455 11.394 1.00 66.88 99 ARG A CA 1
ATOM 817 C C . ARG A 1 99 ? 2.607 -15.291 12.375 1.00 66.88 99 ARG A C 1
ATOM 819 O O . ARG A 1 99 ? 1.882 -15.425 13.357 1.00 66.88 99 ARG A O 1
ATOM 826 N N . VAL A 1 100 ? 3.193 -14.141 12.039 1.00 65.38 100 VAL A N 1
ATOM 827 C CA . VAL A 1 100 ? 3.093 -12.862 12.757 1.00 65.38 100 VAL A CA 1
ATOM 828 C C . VAL A 1 100 ? 1.646 -12.358 12.866 1.00 65.38 100 VAL A C 1
ATOM 830 O O . VAL A 1 100 ? 1.290 -11.758 13.877 1.00 65.38 100 VAL A O 1
ATOM 833 N N . LEU A 1 101 ? 0.756 -12.679 11.916 1.00 67.44 101 LEU A N 1
ATOM 834 C CA . LEU A 1 101 ? -0.661 -12.293 12.004 1.00 67.44 101 LEU A CA 1
ATOM 835 C C . LEU A 1 101 ? -1.388 -12.948 13.190 1.00 67.44 101 LEU A C 1
ATOM 837 O O . LEU A 1 101 ? -2.425 -12.453 13.623 1.00 67.44 101 LEU A O 1
ATOM 841 N N . ARG A 1 102 ? -0.844 -14.030 13.771 1.00 68.81 102 ARG A N 1
ATOM 842 C CA . ARG A 1 102 ? -1.375 -14.599 15.021 1.00 68.81 102 ARG A CA 1
ATOM 843 C C . ARG A 1 102 ? -1.217 -13.632 16.194 1.00 68.81 102 ARG A C 1
ATOM 845 O O . ARG A 1 102 ? -2.133 -13.541 17.004 1.00 68.81 102 ARG A O 1
ATOM 852 N N . ALA A 1 103 ? -0.114 -12.883 16.254 1.00 69.44 103 ALA A N 1
ATOM 853 C CA . ALA A 1 103 ? 0.090 -11.861 17.279 1.00 69.44 103 ALA A CA 1
ATOM 854 C C . ALA A 1 103 ? -0.947 -10.736 17.143 1.00 69.44 103 ALA A C 1
ATOM 856 O O . ALA A 1 103 ? -1.461 -10.251 18.143 1.00 69.44 103 ALA A O 1
ATOM 857 N N . LEU A 1 104 ? -1.368 -10.408 15.916 1.00 70.50 104 LEU A N 1
ATOM 858 C CA . LEU A 1 104 ? -2.416 -9.414 15.663 1.00 70.50 104 LEU A CA 1
ATOM 859 C C . LEU A 1 104 ? -3.790 -9.819 16.237 1.00 70.50 104 LEU A C 1
ATOM 861 O O . LEU A 1 104 ? -4.611 -8.954 16.545 1.00 70.50 104 LEU A O 1
ATOM 865 N N . LYS A 1 105 ? -4.042 -11.118 16.470 1.00 71.12 105 LYS A N 1
ATOM 866 C CA . LYS A 1 105 ? -5.263 -11.571 17.160 1.00 71.12 105 LYS A CA 1
ATOM 867 C C . LYS A 1 105 ? -5.338 -11.090 18.608 1.00 71.12 105 LYS A C 1
ATOM 869 O O . LYS A 1 105 ? -6.443 -10.906 19.114 1.00 71.12 105 LYS A O 1
ATOM 874 N N . ILE A 1 106 ? -4.204 -10.864 19.277 1.00 72.69 106 ILE A N 1
ATOM 875 C CA . ILE A 1 106 ? -4.204 -10.376 20.663 1.00 72.69 106 ILE A CA 1
ATOM 876 C C . ILE A 1 106 ? -4.776 -8.954 20.733 1.00 72.69 106 ILE A C 1
ATOM 878 O O . ILE A 1 106 ? -5.622 -8.652 21.576 1.00 72.69 106 ILE A O 1
ATOM 882 N N . THR A 1 107 ? -4.421 -8.127 19.748 1.00 68.69 107 THR A N 1
ATOM 883 C CA . THR A 1 107 ? -4.926 -6.766 19.538 1.00 68.69 107 THR A CA 1
ATOM 884 C C . THR A 1 107 ? -6.447 -6.765 19.372 1.00 68.69 107 THR A C 1
ATOM 886 O O . THR A 1 107 ? -7.132 -5.896 19.907 1.00 68.69 107 THR A O 1
ATOM 889 N N . ALA A 1 108 ? -6.992 -7.793 18.710 1.00 67.19 108 ALA A N 1
ATOM 890 C CA . ALA A 1 108 ? -8.426 -7.997 18.519 1.00 67.19 108 ALA A CA 1
ATOM 891 C C . ALA A 1 108 ? -9.182 -8.490 19.773 1.00 67.19 108 ALA A C 1
ATOM 893 O O . ALA A 1 108 ? -10.412 -8.502 19.780 1.00 67.19 108 ALA A O 1
ATOM 894 N N . LYS A 1 109 ? -8.511 -8.910 20.852 1.00 69.44 109 LYS A N 1
ATOM 895 C CA . LYS A 1 109 ? -9.190 -9.352 22.088 1.00 69.44 109 LYS A CA 1
ATOM 896 C C . LYS A 1 109 ? -9.347 -8.205 23.090 1.00 69.44 109 LYS A C 1
ATOM 898 O O . LYS A 1 109 ? -10.385 -8.101 23.751 1.00 69.44 109 LYS A O 1
ATOM 903 N N . PHE A 1 110 ? -8.392 -7.278 23.145 1.00 74.38 110 PHE A N 1
ATOM 904 C CA . PHE A 1 110 ? -8.469 -6.120 24.037 1.00 74.38 110 PHE A CA 1
ATOM 905 C C . PHE A 1 110 ? -9.481 -5.087 23.531 1.00 74.38 110 PHE A C 1
ATOM 907 O O . PHE A 1 110 ? -9.287 -4.462 22.494 1.00 74.38 110 PHE A O 1
ATOM 914 N N . ARG A 1 111 ? -10.587 -4.881 24.265 1.00 69.00 111 ARG A N 1
ATOM 915 C CA . ARG A 1 111 ? -11.648 -3.920 23.886 1.00 69.00 111 ARG A CA 1
ATOM 916 C C . ARG A 1 111 ? -11.107 -2.499 23.678 1.00 69.00 111 ARG A C 1
ATOM 918 O O . ARG A 1 111 ? -11.491 -1.857 22.710 1.00 69.00 111 ARG A O 1
ATOM 925 N N . GLN A 1 112 ? -10.211 -2.040 24.550 1.00 71.62 112 GLN A N 1
ATOM 926 C CA . GLN A 1 112 ? -9.593 -0.713 24.446 1.00 71.62 112 GLN A CA 1
ATOM 927 C C . GLN A 1 112 ? -8.723 -0.594 23.191 1.00 71.62 112 GLN A C 1
ATOM 929 O O . GLN A 1 112 ? -8.907 0.333 22.411 1.00 71.62 112 GLN A O 1
ATOM 934 N N . VAL A 1 113 ? -7.846 -1.572 22.943 1.00 72.56 113 VAL A N 1
ATOM 935 C CA . VAL A 1 113 ? -6.964 -1.561 21.767 1.00 72.56 113 VAL A CA 1
ATOM 936 C C . VAL A 1 113 ? -7.765 -1.694 20.474 1.00 72.56 113 VAL A C 1
ATOM 938 O O . VAL A 1 113 ? -7.484 -0.985 19.520 1.00 72.56 113 VAL A O 1
ATOM 941 N N . ARG A 1 114 ? -8.813 -2.524 20.447 1.00 72.75 114 ARG A N 1
ATOM 942 C CA . ARG A 1 114 ? -9.728 -2.642 19.304 1.00 72.75 114 ARG A CA 1
ATOM 943 C C . ARG A 1 114 ? -10.370 -1.319 18.914 1.00 72.75 114 ARG A C 1
ATOM 945 O O . ARG A 1 114 ? -10.377 -0.973 17.738 1.00 72.75 114 ARG A O 1
ATOM 952 N N . LEU A 1 115 ? -10.943 -0.617 19.891 1.00 68.94 115 LEU A N 1
ATOM 953 C CA . LEU A 1 115 ? -11.643 0.641 19.645 1.00 68.94 115 LEU A CA 1
ATOM 954 C C . LEU A 1 115 ? -10.664 1.714 19.170 1.00 68.94 115 LEU A C 1
ATOM 956 O O . LEU A 1 115 ? -10.937 2.382 18.179 1.00 68.94 115 LEU A O 1
ATOM 960 N N . LEU A 1 116 ? -9.505 1.819 19.823 1.00 74.12 116 LEU A N 1
ATOM 961 C CA . LEU A 1 116 ? -8.481 2.799 19.471 1.00 74.12 116 LEU A CA 1
ATOM 962 C C . LEU A 1 116 ? -7.842 2.497 18.115 1.00 74.12 116 LEU A C 1
ATOM 964 O O . LEU A 1 116 ? -7.789 3.375 17.264 1.00 74.12 116 LEU A O 1
ATOM 968 N N . ALA A 1 117 ? -7.407 1.258 17.881 1.00 71.31 117 ALA A N 1
ATOM 969 C CA . ALA A 1 117 ? -6.757 0.865 16.638 1.00 71.31 117 ALA A CA 1
ATOM 970 C C . ALA A 1 117 ? -7.708 0.987 15.447 1.00 71.31 117 ALA A C 1
ATOM 972 O O . ALA A 1 117 ? -7.333 1.559 14.434 1.00 71.31 117 ALA A O 1
ATOM 973 N N . LEU A 1 118 ? -8.950 0.505 15.552 1.00 70.00 118 LEU A N 1
ATOM 974 C CA . LEU A 1 118 ? -9.880 0.562 14.426 1.00 70.00 118 LEU A CA 1
ATOM 975 C C . LEU A 1 118 ? -10.325 1.994 14.140 1.00 70.00 118 LEU A C 1
ATOM 977 O O . LEU A 1 118 ? -10.331 2.391 12.978 1.00 70.00 118 LEU A O 1
ATOM 981 N N . LEU A 1 119 ? -10.654 2.777 15.171 1.00 68.25 119 LEU A N 1
ATOM 982 C CA . LEU A 1 119 ? -11.073 4.161 14.973 1.00 68.25 119 LEU A CA 1
ATOM 983 C C . LEU A 1 119 ? -9.921 5.014 14.433 1.00 68.25 119 LEU A C 1
ATOM 985 O O . LEU A 1 119 ? -10.129 5.745 13.473 1.00 68.25 119 LEU A O 1
ATOM 989 N N . ALA A 1 120 ? -8.714 4.884 14.991 1.00 72.62 120 ALA A N 1
ATOM 990 C CA . ALA A 1 120 ? -7.555 5.654 14.548 1.00 72.62 120 ALA A CA 1
ATOM 991 C C . ALA A 1 120 ? -7.088 5.226 13.151 1.00 72.62 120 ALA A C 1
ATOM 993 O O . ALA A 1 120 ? -7.005 6.062 12.259 1.00 72.62 120 ALA A O 1
ATOM 994 N N . ILE A 1 121 ? -6.856 3.928 12.920 1.00 77.88 121 ILE A N 1
ATOM 995 C CA . ILE A 1 121 ? -6.328 3.433 11.639 1.00 77.88 121 ILE A CA 1
ATOM 996 C C . ILE A 1 121 ? -7.346 3.645 10.523 1.00 77.88 121 ILE A C 1
ATOM 998 O O . ILE A 1 121 ? -6.984 4.154 9.469 1.00 77.88 121 ILE A O 1
ATOM 1002 N N . THR A 1 122 ? -8.620 3.298 10.730 1.00 76.50 122 THR A N 1
ATOM 1003 C CA . THR A 1 122 ? -9.629 3.444 9.665 1.00 76.50 122 THR A CA 1
ATOM 1004 C C . THR A 1 122 ? -9.837 4.909 9.311 1.00 76.50 122 THR A C 1
ATOM 1006 O O . THR A 1 122 ? -10.009 5.229 8.139 1.00 76.50 122 THR A O 1
ATOM 1009 N N . ARG A 1 123 ? -9.798 5.804 10.302 1.00 75.62 123 ARG A N 1
ATOM 1010 C CA . ARG A 1 123 ? -9.885 7.243 10.067 1.00 75.62 123 ARG A CA 1
ATOM 1011 C C . ARG A 1 123 ? -8.683 7.748 9.268 1.00 75.62 123 ARG A C 1
ATOM 1013 O O . ARG A 1 123 ? -8.878 8.318 8.204 1.00 75.62 123 ARG A O 1
ATOM 1020 N N . SER A 1 124 ? -7.464 7.438 9.705 1.00 75.25 124 SER A N 1
ATOM 1021 C CA . SER A 1 124 ? -6.245 7.856 9.002 1.00 75.25 124 SER A CA 1
ATOM 1022 C C . SER A 1 124 ? -6.136 7.272 7.592 1.00 75.25 124 SER A C 1
ATOM 1024 O O . SER A 1 124 ? -5.705 7.960 6.673 1.00 75.25 124 SER A O 1
ATOM 1026 N N . VAL A 1 125 ? -6.551 6.017 7.394 1.00 80.62 125 VAL A N 1
ATOM 1027 C CA . VAL A 1 125 ? -6.564 5.383 6.070 1.00 80.62 125 VAL A CA 1
ATOM 1028 C C . VAL A 1 125 ? -7.598 6.046 5.168 1.00 80.62 125 VAL A C 1
ATOM 1030 O O . VAL A 1 125 ? -7.274 6.324 4.020 1.00 80.62 125 VAL A O 1
ATOM 1033 N N . LYS A 1 126 ? -8.808 6.347 5.663 1.00 80.25 126 LYS A N 1
ATOM 1034 C CA . LYS A 1 126 ? -9.842 7.046 4.879 1.00 80.25 126 LYS A CA 1
ATOM 1035 C C . LYS A 1 126 ? -9.362 8.398 4.361 1.00 80.25 126 LYS A C 1
ATOM 1037 O O . LYS A 1 126 ? -9.636 8.713 3.210 1.00 80.25 126 LYS A O 1
ATOM 1042 N N . ASP A 1 127 ? -8.608 9.136 5.168 1.00 76.69 127 ASP A N 1
ATOM 1043 C CA . ASP A 1 127 ? -8.049 10.428 4.761 1.00 76.69 127 ASP A CA 1
ATOM 1044 C C . ASP A 1 127 ? -6.885 10.263 3.761 1.00 76.69 127 ASP A C 1
ATOM 1046 O O . ASP A 1 127 ? -6.641 11.137 2.929 1.00 76.69 127 ASP A O 1
ATOM 1050 N N . LEU A 1 128 ? -6.191 9.119 3.791 1.00 81.25 128 LEU A N 1
ATOM 1051 C CA . LEU A 1 128 ? -5.077 8.800 2.895 1.00 81.25 128 LEU A CA 1
ATOM 1052 C C . LEU A 1 128 ? -5.523 8.206 1.545 1.00 81.25 128 LEU A C 1
ATOM 1054 O O . LEU A 1 128 ? -4.853 8.429 0.537 1.00 81.25 128 LEU A O 1
ATOM 1058 N N . VAL A 1 129 ? -6.637 7.461 1.492 1.00 85.38 129 VAL A N 1
ATOM 1059 C CA . VAL A 1 129 ? -7.086 6.741 0.279 1.00 85.38 129 VAL A CA 1
ATOM 1060 C C . VAL A 1 129 ? -7.272 7.658 -0.939 1.00 85.38 129 VAL A C 1
ATOM 1062 O O . VAL A 1 129 ? -6.724 7.317 -1.988 1.00 85.38 129 VAL A O 1
ATOM 1065 N N . PRO A 1 130 ? -7.980 8.806 -0.864 1.00 82.19 130 PRO A N 1
ATOM 1066 C CA . PRO A 1 130 ? -8.182 9.675 -2.030 1.00 82.19 130 PRO A CA 1
ATOM 1067 C C . PRO A 1 130 ? -6.860 10.190 -2.599 1.00 82.19 130 PRO A C 1
ATOM 1069 O O . PRO A 1 130 ? -6.669 10.303 -3.807 1.00 82.19 130 PRO A O 1
ATOM 1072 N N . VAL A 1 131 ? -5.927 10.463 -1.697 1.00 81.69 131 VAL A N 1
ATOM 1073 C CA . VAL A 1 131 ? -4.628 11.030 -2.006 1.00 81.69 131 VAL A CA 1
ATOM 1074 C C . VAL A 1 131 ? -3.697 9.967 -2.615 1.00 81.69 131 VAL A C 1
ATOM 1076 O O . VAL A 1 131 ? -3.007 10.228 -3.598 1.00 81.69 131 VAL A O 1
ATOM 1079 N N . PHE A 1 132 ? -3.734 8.734 -2.104 1.00 83.50 132 PHE A N 1
ATOM 1080 C CA . PHE A 1 132 ? -3.041 7.593 -2.705 1.00 83.50 132 PHE A CA 1
ATOM 1081 C C . PHE A 1 132 ? -3.615 7.222 -4.082 1.00 83.50 132 PHE A C 1
ATOM 1083 O O . PHE A 1 132 ? -2.869 6.905 -5.005 1.00 83.50 132 PHE A O 1
ATOM 1090 N N . LEU A 1 133 ? -4.938 7.305 -4.256 1.00 86.38 133 LEU A N 1
ATOM 1091 C CA . LEU A 1 133 ? -5.587 7.066 -5.546 1.00 86.38 133 LEU A CA 1
ATOM 1092 C C . LEU A 1 133 ? -5.148 8.095 -6.598 1.00 86.38 133 LEU A C 1
ATOM 1094 O O . LEU A 1 133 ? -4.913 7.734 -7.750 1.00 86.38 133 LEU A O 1
ATOM 1098 N N . LEU A 1 134 ? -4.971 9.357 -6.196 1.00 86.12 134 LEU A N 1
ATOM 1099 C CA . LEU A 1 134 ? -4.432 10.401 -7.066 1.00 86.12 134 LEU A CA 1
ATOM 1100 C C . LEU A 1 134 ? -2.993 10.093 -7.516 1.00 86.12 134 LEU A C 1
ATOM 1102 O O . LEU A 1 134 ? -2.660 10.345 -8.670 1.00 86.12 134 LEU A O 1
ATOM 1106 N N . LEU A 1 135 ? -2.161 9.510 -6.644 1.00 88.69 135 LEU A N 1
ATOM 1107 C CA . LEU A 1 135 ? -0.791 9.080 -6.964 1.00 88.69 135 LEU A CA 1
ATOM 1108 C C . LEU A 1 135 ? -0.751 7.909 -7.966 1.00 88.69 135 LEU A C 1
ATOM 1110 O O . LEU A 1 135 ? 0.182 7.816 -8.765 1.00 88.69 135 LEU A O 1
ATOM 1114 N N . LEU A 1 136 ? -1.763 7.036 -7.974 1.00 90.81 136 LEU A N 1
ATOM 1115 C CA . LEU A 1 136 ? -1.816 5.887 -8.885 1.00 90.81 136 LEU A CA 1
ATOM 1116 C C . LEU A 1 136 ? -1.951 6.280 -10.362 1.00 90.81 136 LEU A C 1
ATOM 1118 O O . LEU A 1 136 ? -1.447 5.563 -11.224 1.00 90.81 136 LEU A O 1
ATOM 1122 N N . ILE A 1 137 ? -2.594 7.408 -10.670 1.00 91.62 137 ILE A N 1
ATOM 1123 C CA . ILE A 1 137 ? -2.799 7.875 -12.051 1.00 91.62 137 ILE A CA 1
ATOM 1124 C C . ILE A 1 137 ? -1.464 8.178 -12.761 1.00 91.62 137 ILE A C 1
ATOM 1126 O O . ILE A 1 137 ? -1.185 7.546 -13.782 1.00 91.62 137 ILE A O 1
ATOM 1130 N N . PRO A 1 138 ? -0.603 9.090 -12.261 1.00 92.25 138 PRO A N 1
ATOM 1131 C CA . PRO A 1 138 ? 0.692 9.352 -12.884 1.00 92.25 138 PRO A CA 1
ATOM 1132 C C . PRO A 1 138 ? 1.594 8.114 -12.846 1.00 92.25 138 PRO A C 1
ATOM 1134 O O . PRO A 1 138 ? 2.302 7.850 -13.812 1.00 92.25 138 PRO A O 1
ATOM 1137 N N . MET A 1 139 ? 1.507 7.297 -11.794 1.00 93.88 139 MET A N 1
ATOM 1138 C CA . MET A 1 139 ? 2.237 6.033 -11.713 1.00 93.88 139 MET A CA 1
ATOM 1139 C C . MET A 1 139 ? 1.858 5.064 -12.845 1.00 93.88 139 MET A C 1
ATOM 1141 O O . MET A 1 139 ? 2.735 4.456 -13.455 1.00 93.88 139 MET A O 1
ATOM 1145 N N . TYR A 1 140 ? 0.569 4.955 -13.174 1.00 94.81 140 TYR A N 1
ATOM 1146 C CA . TYR A 1 140 ? 0.090 4.145 -14.293 1.00 94.81 140 TYR A CA 1
ATOM 1147 C C . TYR A 1 140 ? 0.586 4.676 -15.644 1.00 94.81 140 TYR A C 1
ATOM 1149 O O . TYR A 1 140 ? 1.075 3.900 -16.464 1.00 94.81 140 TYR A O 1
ATOM 1157 N N . ILE A 1 141 ? 0.524 5.996 -15.860 1.00 95.06 141 ILE A N 1
ATOM 1158 C CA . ILE A 1 141 ? 1.000 6.631 -17.101 1.00 95.06 141 ILE A CA 1
ATOM 1159 C C . ILE A 1 141 ? 2.487 6.325 -17.320 1.00 95.06 141 ILE A C 1
ATOM 1161 O O . ILE A 1 141 ? 2.876 5.890 -18.407 1.00 95.06 141 ILE A O 1
ATOM 1165 N N . PHE A 1 142 ? 3.317 6.484 -16.286 1.00 95.19 142 PHE A N 1
ATOM 1166 C CA . PHE A 1 142 ? 4.744 6.171 -16.367 1.00 95.19 142 PHE A CA 1
ATOM 1167 C C . PHE A 1 142 ? 5.004 4.667 -16.518 1.00 95.19 142 PHE A C 1
ATOM 1169 O O . PHE A 1 142 ? 5.870 4.282 -17.300 1.00 95.19 142 PHE A O 1
ATOM 1176 N N . ALA A 1 143 ? 4.227 3.801 -15.863 1.00 96.31 143 ALA A N 1
ATOM 1177 C CA . ALA A 1 143 ? 4.362 2.352 -16.019 1.00 96.31 143 ALA A CA 1
ATOM 1178 C C . ALA A 1 143 ? 4.082 1.889 -17.457 1.00 96.31 143 ALA A C 1
ATOM 1180 O O . ALA A 1 143 ? 4.827 1.066 -17.985 1.00 96.31 143 ALA A O 1
ATOM 1181 N N . VAL A 1 144 ? 3.051 2.436 -18.111 1.00 96.19 144 VAL A N 1
ATOM 1182 C CA . VAL A 1 144 ? 2.729 2.120 -19.514 1.00 96.19 144 VAL A CA 1
ATOM 1183 C C . VAL A 1 144 ? 3.757 2.724 -20.470 1.00 96.19 144 VAL A C 1
ATOM 1185 O O . VAL A 1 144 ? 4.183 2.050 -21.403 1.00 96.19 144 VAL A O 1
ATOM 1188 N N . THR A 1 145 ? 4.198 3.960 -20.221 1.00 95.25 145 THR A N 1
ATOM 1189 C CA . THR A 1 145 ? 5.192 4.651 -21.064 1.00 95.25 145 THR A CA 1
ATOM 1190 C C . THR A 1 145 ? 6.576 3.996 -20.988 1.00 95.25 145 THR A C 1
ATOM 1192 O O . THR A 1 145 ? 7.310 3.991 -21.972 1.00 95.25 145 THR A O 1
ATOM 1195 N N . GLY A 1 146 ? 6.928 3.394 -19.848 1.00 93.69 146 GLY A N 1
ATOM 1196 C CA . GLY A 1 146 ? 8.201 2.695 -19.672 1.00 93.69 146 GLY A CA 1
ATOM 1197 C C . GLY A 1 146 ? 8.320 1.382 -20.458 1.00 93.69 146 GLY A C 1
ATOM 1198 O O . GLY A 1 146 ? 9.417 1.034 -20.874 1.00 93.69 146 GLY A O 1
ATOM 1199 N N . ILE A 1 147 ? 7.214 0.679 -20.738 1.00 94.25 147 ILE A N 1
ATOM 1200 C CA . ILE A 1 147 ? 7.233 -0.605 -21.475 1.00 94.25 147 ILE A CA 1
ATOM 1201 C C . ILE A 1 147 ? 7.898 -0.484 -22.858 1.00 94.25 147 ILE A C 1
ATOM 1203 O O . ILE A 1 147 ? 8.817 -1.251 -23.139 1.00 94.25 147 ILE A O 1
ATOM 1207 N N . PRO A 1 148 ? 7.484 0.444 -23.746 1.00 93.12 148 PRO A N 1
ATOM 1208 C CA . PRO A 1 148 ? 8.150 0.600 -25.035 1.00 93.12 148 PRO A CA 1
ATOM 1209 C C . PRO A 1 148 ? 9.565 1.177 -24.907 1.00 93.12 148 PRO A C 1
ATOM 1211 O O . PRO A 1 148 ? 10.412 0.831 -25.723 1.00 93.12 148 PRO A O 1
ATOM 1214 N N . LEU A 1 149 ? 9.836 2.020 -23.901 1.00 91.75 149 LEU A N 1
ATOM 1215 C CA . LEU A 1 149 ? 11.146 2.655 -23.709 1.00 91.75 149 LEU A CA 1
ATOM 1216 C C . LEU A 1 149 ? 12.235 1.670 -23.270 1.00 91.75 149 LEU A C 1
ATOM 1218 O O . LEU A 1 149 ? 13.369 1.797 -23.709 1.00 91.75 149 LEU A O 1
ATOM 1222 N N . PHE A 1 150 ? 11.891 0.690 -22.432 1.00 90.81 150 PHE A N 1
ATOM 1223 C CA . PHE A 1 150 ? 12.829 -0.303 -21.895 1.00 90.81 150 PHE A CA 1
ATOM 1224 C C . PHE A 1 150 ? 12.739 -1.665 -22.596 1.00 90.81 150 PHE A C 1
ATOM 1226 O O . PHE A 1 150 ? 13.347 -2.635 -22.148 1.00 90.81 150 PHE A O 1
ATOM 1233 N N . LYS A 1 151 ? 12.016 -1.750 -23.720 1.00 89.69 151 LYS A N 1
ATOM 1234 C CA . LYS A 1 151 ? 11.789 -3.005 -24.451 1.00 89.69 151 LYS A CA 1
ATOM 1235 C C . LYS A 1 151 ? 13.093 -3.715 -24.829 1.00 89.69 151 LYS A C 1
ATOM 1237 O O . LYS A 1 151 ? 13.178 -4.932 -24.699 1.00 89.69 151 LYS A O 1
ATOM 1242 N N . GLU A 1 152 ? 14.094 -2.964 -25.279 1.00 87.38 152 GLU A N 1
ATOM 1243 C CA . GLU A 1 152 ? 15.399 -3.508 -25.682 1.00 87.38 152 GLU A CA 1
ATOM 1244 C C . GLU A 1 152 ? 16.179 -4.058 -24.483 1.00 87.38 152 GLU A C 1
ATOM 1246 O O . GLU A 1 152 ? 16.811 -5.101 -24.601 1.00 87.38 152 GLU A O 1
ATOM 1251 N N . GLN A 1 153 ? 16.058 -3.437 -23.304 1.00 85.75 153 GLN A N 1
ATOM 1252 C CA . GLN A 1 153 ? 16.655 -3.948 -22.066 1.00 85.75 153 GLN A CA 1
ATOM 1253 C C . GLN A 1 153 ? 15.991 -5.248 -21.600 1.00 85.75 153 GLN A C 1
ATOM 1255 O O . GLN A 1 153 ? 16.682 -6.146 -21.132 1.00 85.75 153 GLN A O 1
ATOM 1260 N N . THR A 1 154 ? 14.672 -5.380 -21.762 1.00 85.62 154 THR A N 1
ATOM 1261 C CA . THR A 1 154 ? 13.947 -6.609 -21.400 1.00 85.62 154 THR A CA 1
ATOM 1262 C C . THR A 1 154 ? 14.213 -7.775 -22.347 1.00 85.62 154 THR A C 1
ATOM 1264 O O . THR A 1 154 ? 14.161 -8.931 -21.938 1.00 85.62 154 THR A O 1
ATOM 1267 N N . GLN A 1 155 ? 14.480 -7.490 -23.622 1.00 84.06 155 GLN A N 1
ATOM 1268 C CA . GLN A 1 155 ? 14.779 -8.513 -24.629 1.00 84.06 155 GLN A CA 1
ATOM 1269 C C . GLN A 1 155 ? 16.255 -8.929 -24.648 1.00 84.06 155 GLN A C 1
ATOM 1271 O O . GLN A 1 155 ? 16.591 -9.936 -25.270 1.00 84.06 155 GLN A O 1
ATOM 1276 N N . TYR A 1 156 ? 17.126 -8.173 -23.980 1.00 81.50 156 TYR A N 1
ATOM 1277 C CA . TYR A 1 156 ? 18.549 -8.465 -23.899 1.00 81.50 156 TYR A CA 1
ATOM 1278 C C . TYR A 1 156 ? 18.813 -9.569 -22.866 1.00 81.50 156 TYR A C 1
ATOM 1280 O O . TYR A 1 156 ? 18.813 -9.333 -21.657 1.00 81.50 156 TYR A O 1
ATOM 1288 N N . ASP A 1 157 ? 19.033 -10.791 -23.354 1.00 68.62 157 ASP A N 1
ATOM 1289 C CA . ASP A 1 157 ? 19.328 -11.969 -22.531 1.00 68.62 157 ASP A CA 1
ATOM 1290 C C . ASP A 1 157 ? 20.801 -11.968 -22.092 1.00 68.62 157 ASP A C 1
ATOM 1292 O O . ASP A 1 157 ? 21.651 -12.671 -22.640 1.00 68.62 157 ASP A O 1
ATOM 1296 N N . ALA A 1 158 ? 21.126 -11.099 -21.136 1.00 72.00 158 ALA A N 1
ATOM 1297 C CA . ALA A 1 158 ? 22.411 -11.112 -20.453 1.00 72.00 158 ALA A CA 1
ATOM 1298 C C . ALA A 1 158 ? 22.235 -11.545 -18.999 1.00 72.00 158 ALA A C 1
ATOM 1300 O O . ALA A 1 158 ? 21.550 -10.884 -18.218 1.00 72.00 158 ALA A O 1
ATOM 1301 N N . GLU A 1 159 ? 22.946 -12.610 -18.619 1.00 68.88 159 GLU A N 1
ATOM 1302 C CA . GLU A 1 159 ? 22.945 -13.187 -17.264 1.00 68.88 159 GLU A CA 1
ATOM 1303 C C . GLU A 1 159 ? 23.350 -12.184 -16.163 1.00 68.88 159 GLU A 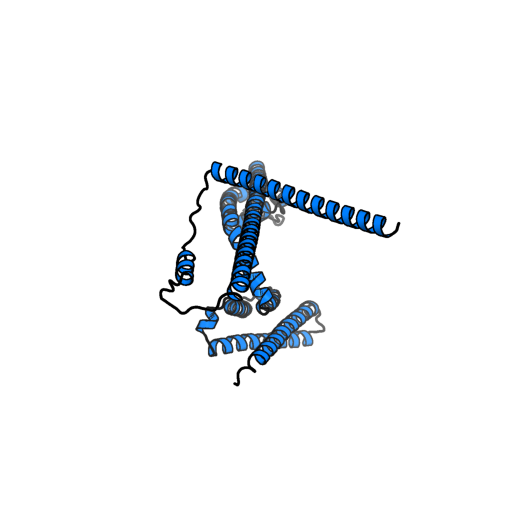C 1
ATOM 1305 O O . GLU A 1 159 ? 23.072 -12.409 -14.987 1.00 68.88 159 GLU A O 1
ATOM 1310 N N . ASN A 1 160 ? 23.966 -11.057 -16.536 1.00 73.94 160 ASN A N 1
ATOM 1311 C CA . ASN A 1 160 ? 24.485 -10.046 -15.614 1.00 73.94 160 ASN A CA 1
ATOM 1312 C C . ASN A 1 160 ? 23.534 -8.863 -15.351 1.00 73.94 160 ASN A C 1
ATOM 1314 O O . ASN A 1 160 ? 23.899 -7.975 -14.584 1.00 73.94 160 ASN A O 1
ATOM 1318 N N . LEU A 1 161 ? 22.344 -8.811 -15.962 1.00 79.12 161 LEU A N 1
ATOM 1319 C CA . LEU A 1 161 ? 21.389 -7.733 -15.687 1.00 79.12 161 LEU A CA 1
ATOM 1320 C C . LEU A 1 161 ? 20.572 -8.042 -14.432 1.00 79.12 161 LEU A C 1
ATOM 1322 O O . LEU A 1 161 ? 19.745 -8.955 -14.408 1.00 79.12 161 LEU A O 1
ATOM 1326 N N . THR A 1 162 ? 20.738 -7.221 -13.397 1.00 81.25 162 THR A N 1
ATOM 1327 C CA . THR A 1 162 ? 19.961 -7.359 -12.152 1.00 81.25 162 THR A CA 1
ATOM 1328 C C . THR A 1 162 ? 18.499 -6.942 -12.368 1.00 81.25 162 THR A C 1
ATOM 1330 O O . THR A 1 162 ? 17.582 -7.460 -11.728 1.00 81.25 162 THR A O 1
ATOM 1333 N N . TYR A 1 163 ? 18.274 -6.030 -13.315 1.00 83.06 163 TYR A N 1
ATOM 1334 C CA . TYR A 1 163 ? 17.004 -5.396 -13.649 1.00 83.06 163 TYR A CA 1
ATOM 1335 C C . TYR A 1 163 ? 16.526 -5.690 -15.066 1.00 83.06 163 TYR A C 1
ATOM 1337 O O . TYR A 1 163 ? 15.678 -4.955 -15.568 1.00 83.06 163 TYR A O 1
ATOM 1345 N N . GLY A 1 164 ? 16.991 -6.779 -15.688 1.00 82.56 164 GLY A N 1
ATOM 1346 C CA . GLY A 1 164 ? 16.571 -7.173 -17.040 1.00 82.56 164 GLY A CA 1
ATOM 1347 C C . GLY A 1 164 ? 15.051 -7.326 -17.185 1.00 82.56 164 GLY A C 1
ATOM 1348 O O . GLY A 1 164 ? 14.477 -6.925 -18.185 1.00 82.56 164 GLY A O 1
ATOM 1349 N N . LYS A 1 165 ? 14.351 -7.780 -16.138 1.00 86.00 165 LYS A N 1
ATOM 1350 C CA . LYS A 1 165 ? 12.879 -7.934 -16.144 1.00 86.00 165 LYS A CA 1
ATOM 1351 C C . LYS A 1 165 ? 12.102 -6.662 -15.795 1.00 86.00 165 LYS A C 1
ATOM 1353 O O . LYS A 1 165 ? 10.879 -6.688 -15.635 1.00 86.00 165 LYS A O 1
ATOM 1358 N N . SER A 1 166 ? 12.795 -5.540 -15.623 1.00 87.12 166 SER A N 1
ATOM 1359 C CA . SER A 1 166 ? 12.133 -4.259 -15.383 1.00 87.12 166 SER A CA 1
ATOM 1360 C C . SER A 1 166 ? 11.339 -3.864 -16.617 1.00 87.12 166 SER A C 1
ATOM 1362 O O . SER A 1 166 ? 11.817 -4.014 -17.735 1.00 87.12 166 SER A O 1
ATOM 1364 N N . PHE A 1 167 ? 10.118 -3.377 -16.408 1.00 91.44 167 PHE A N 1
ATOM 1365 C CA . PHE A 1 167 ? 9.168 -3.064 -17.480 1.00 91.44 167 PHE A CA 1
ATOM 1366 C C . PHE A 1 167 ? 8.733 -4.250 -18.368 1.00 91.44 167 PHE A C 1
ATOM 1368 O O . PHE A 1 167 ? 8.076 -4.046 -19.392 1.00 91.44 167 PHE A O 1
ATOM 1375 N N . GLU A 1 168 ? 8.993 -5.496 -17.943 1.00 89.94 168 GLU A N 1
ATOM 1376 C CA . GLU A 1 168 ? 8.459 -6.708 -18.577 1.00 89.94 168 GLU A CA 1
ATOM 1377 C C . GLU A 1 168 ? 6.958 -6.852 -18.260 1.00 89.94 168 GLU A C 1
ATOM 1379 O O . GLU A 1 168 ? 6.542 -7.565 -17.344 1.00 89.94 168 GLU A O 1
ATOM 1384 N N . GLY A 1 169 ? 6.129 -6.102 -18.987 1.00 92.19 169 GLY A N 1
ATOM 1385 C CA . GLY A 1 169 ? 4.681 -6.047 -18.792 1.00 92.19 169 GLY A CA 1
ATOM 1386 C C . GLY A 1 169 ? 4.237 -5.168 -17.615 1.00 92.19 169 GLY A C 1
ATOM 1387 O O . GLY A 1 169 ? 5.034 -4.663 -16.828 1.00 92.19 169 GLY A O 1
ATOM 1388 N N . ILE A 1 170 ? 2.919 -4.981 -17.482 1.00 92.81 170 ILE A N 1
ATOM 1389 C CA . ILE A 1 170 ? 2.345 -3.950 -16.599 1.00 92.81 170 ILE A CA 1
ATOM 1390 C C . ILE A 1 170 ? 2.685 -4.134 -15.113 1.00 92.81 170 ILE A C 1
ATOM 1392 O O . ILE A 1 170 ? 2.942 -3.150 -14.424 1.00 92.81 170 ILE A O 1
ATOM 1396 N N . SER A 1 171 ? 2.718 -5.374 -14.614 1.00 93.19 171 SER A N 1
ATOM 1397 C CA . SER A 1 171 ? 2.986 -5.647 -13.195 1.00 93.19 171 SER A CA 1
ATOM 1398 C C . SER A 1 171 ? 4.423 -5.292 -12.821 1.00 93.19 171 SER A C 1
ATOM 1400 O O . SER A 1 171 ? 4.646 -4.605 -11.827 1.00 93.19 171 SER A O 1
ATOM 1402 N N . ASN A 1 172 ? 5.391 -5.715 -13.640 1.00 92.62 172 ASN A N 1
ATOM 1403 C CA . ASN A 1 172 ? 6.802 -5.424 -13.405 1.00 92.62 172 ASN A CA 1
ATOM 1404 C C . ASN A 1 172 ? 7.087 -3.932 -13.605 1.00 92.62 172 ASN A C 1
ATOM 1406 O O . ASN A 1 172 ? 7.770 -3.341 -12.774 1.00 92.62 172 ASN A O 1
ATOM 1410 N N . SER A 1 173 ? 6.485 -3.287 -14.615 1.00 95.12 173 SER A N 1
ATOM 1411 C CA . SER A 1 173 ? 6.548 -1.827 -14.774 1.00 95.12 173 SER A CA 1
ATOM 1412 C C . SER A 1 173 ? 6.049 -1.092 -13.536 1.00 95.12 173 SER A C 1
ATOM 1414 O O . SER A 1 173 ? 6.685 -0.148 -13.079 1.00 95.12 173 SER A O 1
ATOM 1416 N N . PHE A 1 174 ? 4.922 -1.523 -12.969 1.00 95.25 174 PHE A N 1
ATOM 1417 C CA . PHE A 1 174 ? 4.351 -0.895 -11.785 1.00 95.25 174 PHE A CA 1
ATOM 1418 C C . PHE A 1 174 ? 5.270 -1.050 -10.564 1.00 95.25 174 PHE A C 1
ATOM 1420 O O . PHE A 1 174 ? 5.509 -0.080 -9.846 1.00 95.25 174 PHE A O 1
ATOM 1427 N N . SER A 1 175 ? 5.858 -2.234 -10.365 1.00 94.38 175 SER A N 1
ATOM 1428 C CA . SER A 1 175 ? 6.865 -2.463 -9.322 1.00 94.38 175 SER A CA 1
ATOM 1429 C C . SER A 1 175 ? 8.123 -1.612 -9.521 1.00 94.38 175 SER A C 1
ATOM 1431 O O . SER A 1 175 ? 8.610 -1.022 -8.556 1.00 94.38 175 SER A O 1
ATOM 1433 N N . THR A 1 176 ? 8.627 -1.485 -10.751 1.00 94.62 176 THR A N 1
ATOM 1434 C CA . THR A 1 176 ? 9.797 -0.647 -11.053 1.00 94.62 176 THR A CA 1
ATOM 1435 C C . THR A 1 176 ? 9.495 0.833 -10.815 1.00 94.62 176 THR A C 1
ATOM 1437 O O . THR A 1 176 ? 10.252 1.505 -10.122 1.00 94.62 176 THR A O 1
ATOM 1440 N N . VAL A 1 177 ? 8.363 1.346 -11.302 1.00 95.25 177 VAL A N 1
ATOM 1441 C CA . VAL A 1 177 ? 7.947 2.746 -11.098 1.00 95.25 177 VAL A CA 1
ATOM 1442 C C . VAL A 1 177 ? 7.722 3.052 -9.612 1.00 95.25 177 VAL A C 1
ATOM 1444 O O . VAL A 1 177 ? 8.114 4.126 -9.151 1.00 95.25 177 VAL A O 1
ATOM 1447 N N . PHE A 1 178 ? 7.173 2.108 -8.836 1.00 94.25 178 PHE A N 1
ATOM 1448 C CA . PHE A 1 178 ? 7.056 2.232 -7.377 1.00 94.25 178 PHE A CA 1
ATOM 1449 C C . PHE A 1 178 ? 8.424 2.354 -6.708 1.00 94.25 178 PHE A C 1
ATOM 1451 O O . PHE A 1 178 ? 8.635 3.200 -5.844 1.00 94.25 178 PHE A O 1
ATOM 1458 N N . ARG A 1 179 ? 9.377 1.524 -7.128 1.00 93.81 179 ARG A N 1
ATOM 1459 C CA . ARG A 1 179 ? 10.730 1.545 -6.580 1.00 93.81 179 ARG A CA 1
ATOM 1460 C C . ARG A 1 179 ? 11.462 2.849 -6.899 1.00 93.81 179 ARG A C 1
ATOM 1462 O O . ARG A 1 179 ? 12.103 3.438 -6.028 1.00 93.81 179 ARG A O 1
ATOM 1469 N N . LEU A 1 180 ? 11.284 3.356 -8.118 1.00 94.06 180 LEU A N 1
ATOM 1470 C CA . LEU A 1 180 ? 11.800 4.665 -8.509 1.00 94.06 180 LEU A CA 1
ATOM 1471 C C . LEU A 1 180 ? 11.126 5.811 -7.735 1.00 94.06 180 LEU A C 1
ATOM 1473 O O . LEU A 1 180 ? 11.803 6.776 -7.396 1.00 94.06 180 LEU A O 1
ATOM 1477 N N . LEU A 1 181 ? 9.833 5.694 -7.396 1.00 92.69 181 LEU A N 1
ATOM 1478 C CA . LEU A 1 181 ? 9.138 6.660 -6.532 1.00 92.69 181 LEU A CA 1
ATOM 1479 C C . LEU A 1 181 ? 9.776 6.721 -5.135 1.00 92.69 181 LEU A C 1
ATOM 1481 O O . LEU A 1 181 ? 9.892 7.799 -4.562 1.00 92.69 181 LEU A O 1
ATOM 1485 N N . THR A 1 182 ? 10.229 5.582 -4.602 1.00 92.69 182 THR A N 1
ATOM 1486 C CA . THR A 1 182 ? 10.973 5.522 -3.332 1.00 92.69 182 THR A CA 1
ATOM 1487 C C . THR A 1 182 ? 12.439 5.957 -3.446 1.00 92.69 182 THR A C 1
ATOM 1489 O O . THR A 1 182 ? 13.155 5.920 -2.450 1.00 92.69 182 THR A O 1
ATOM 1492 N N . ILE A 1 183 ? 12.890 6.382 -4.637 1.00 92.69 183 ILE A N 1
ATOM 1493 C CA . ILE A 1 183 ? 14.284 6.756 -4.940 1.00 92.69 183 ILE A CA 1
ATOM 1494 C C . ILE A 1 183 ? 15.243 5.580 -4.673 1.00 92.69 183 ILE A C 1
ATOM 1496 O O . ILE A 1 183 ? 16.403 5.746 -4.304 1.00 92.69 183 ILE A O 1
ATOM 1500 N N . ASP A 1 184 ? 14.759 4.356 -4.877 1.00 92.44 184 ASP A N 1
ATOM 1501 C CA . ASP A 1 184 ? 15.501 3.142 -4.571 1.00 92.44 184 ASP A CA 1
ATOM 1502 C C . ASP A 1 184 ? 16.030 2.489 -5.857 1.00 92.44 184 ASP A C 1
ATOM 1504 O O . ASP A 1 184 ? 15.296 2.339 -6.835 1.00 92.44 184 ASP A O 1
ATOM 1508 N N . HIS A 1 185 ? 17.316 2.116 -5.868 1.00 91.12 185 HIS A N 1
ATOM 1509 C CA . HIS A 1 185 ? 17.984 1.392 -6.968 1.00 91.12 185 HIS A CA 1
ATOM 1510 C C . HIS A 1 185 ? 17.798 1.987 -8.385 1.00 91.12 185 HIS A C 1
ATOM 1512 O O . HIS A 1 185 ? 17.909 1.287 -9.395 1.00 91.12 185 HIS A O 1
ATOM 1518 N N . TRP A 1 186 ? 17.547 3.294 -8.485 1.00 92.69 186 TRP A N 1
ATOM 1519 C CA . TRP A 1 186 ? 17.370 3.992 -9.762 1.00 92.69 186 TRP A CA 1
ATOM 1520 C C . TRP A 1 186 ? 18.654 4.024 -10.601 1.00 92.69 186 TRP A C 1
ATOM 1522 O O . TRP A 1 186 ? 18.594 3.922 -11.824 1.00 92.69 186 TRP A O 1
ATOM 1532 N N . TYR A 1 187 ? 19.814 4.126 -9.944 1.00 91.06 187 TYR A N 1
ATOM 1533 C CA . TYR A 1 187 ? 21.117 4.123 -10.607 1.00 91.06 187 TYR A CA 1
ATOM 1534 C C . TYR A 1 187 ? 21.411 2.764 -11.245 1.00 91.06 187 TYR A C 1
ATOM 1536 O O . TYR A 1 187 ? 21.748 2.710 -12.419 1.00 91.06 187 TYR A O 1
ATOM 1544 N N . SER A 1 188 ? 21.192 1.668 -10.514 1.00 90.31 188 SER A N 1
ATOM 1545 C CA . SER A 1 188 ? 21.437 0.315 -11.026 1.00 90.31 188 SER A CA 1
ATOM 1546 C C . SER A 1 188 ? 20.503 -0.066 -12.180 1.00 90.31 188 SER A C 1
ATOM 1548 O O . SER A 1 188 ? 20.889 -0.822 -13.061 1.00 90.31 188 SER A O 1
ATOM 1550 N N . LEU A 1 189 ? 19.284 0.490 -12.220 1.00 91.75 189 LEU A N 1
ATOM 1551 C CA . LEU A 1 189 ? 18.390 0.338 -13.373 1.00 91.75 189 LEU A CA 1
ATOM 1552 C C . LEU A 1 189 ? 18.961 1.023 -14.629 1.00 91.75 189 LEU A C 1
ATOM 1554 O O . LEU A 1 189 ? 18.852 0.478 -15.725 1.00 91.75 189 LEU A O 1
ATOM 1558 N N . LEU A 1 190 ? 19.548 2.216 -14.474 1.00 91.12 190 LEU A N 1
ATOM 1559 C CA . LEU A 1 190 ? 20.171 2.961 -15.573 1.00 91.12 190 LEU A CA 1
ATOM 1560 C C . LEU A 1 190 ? 21.502 2.351 -16.013 1.00 91.12 190 LEU A C 1
ATOM 1562 O O . LEU A 1 190 ? 21.784 2.330 -17.206 1.00 91.12 190 LEU A O 1
ATOM 1566 N N . GLU A 1 191 ? 22.290 1.848 -15.066 1.00 89.88 191 GLU A N 1
ATOM 1567 C CA . GLU A 1 191 ? 23.540 1.135 -15.325 1.00 89.88 191 GLU A CA 1
ATOM 1568 C C . GLU A 1 191 ? 23.297 -0.100 -16.199 1.00 89.88 191 GLU A C 1
ATOM 1570 O O . GLU A 1 191 ? 23.949 -0.266 -17.231 1.00 89.88 191 GLU A O 1
ATOM 1575 N N . ASP A 1 192 ? 22.275 -0.891 -15.864 1.00 88.81 192 ASP A N 1
ATOM 1576 C CA . ASP A 1 192 ? 21.813 -2.007 -16.689 1.00 88.81 192 ASP A CA 1
ATOM 1577 C C . ASP A 1 192 ? 21.410 -1.546 -18.099 1.00 88.81 192 ASP A C 1
ATOM 1579 O O . ASP A 1 192 ? 21.795 -2.168 -19.088 1.00 88.81 192 ASP A O 1
ATOM 1583 N N . GLY A 1 193 ? 20.712 -0.412 -18.215 1.00 86.25 193 GLY A N 1
ATOM 1584 C CA . GLY A 1 193 ? 20.355 0.180 -19.506 1.00 86.25 193 GLY A CA 1
ATOM 1585 C C . GLY A 1 193 ? 21.556 0.686 -20.320 1.00 86.25 193 GLY A C 1
ATOM 1586 O O . GLY A 1 193 ? 21.540 0.637 -21.549 1.00 86.25 193 GLY A O 1
ATOM 1587 N N . TRP A 1 194 ? 22.634 1.147 -19.680 1.00 87.12 194 TRP A N 1
ATOM 1588 C CA . TRP A 1 194 ? 23.850 1.580 -20.381 1.00 87.12 194 TRP A CA 1
ATOM 1589 C C . TRP A 1 194 ? 24.651 0.425 -20.978 1.00 87.12 194 TRP A C 1
ATOM 1591 O O . TRP A 1 194 ? 25.354 0.645 -21.973 1.00 87.12 194 TRP A O 1
ATOM 1601 N N . ASN A 1 195 ? 24.524 -0.768 -20.396 1.00 86.06 195 ASN A N 1
ATOM 1602 C CA . ASN A 1 195 ? 25.141 -1.999 -20.883 1.00 86.06 195 ASN A CA 1
ATOM 1603 C C . ASN A 1 195 ? 24.420 -2.584 -22.110 1.00 86.06 195 ASN A C 1
ATOM 1605 O O . ASN A 1 195 ? 24.981 -3.444 -22.787 1.00 86.06 195 ASN A O 1
ATOM 1609 N N . VAL A 1 196 ? 23.217 -2.098 -22.437 1.00 86.94 196 VAL A N 1
ATOM 1610 C CA . VAL A 1 196 ? 22.457 -2.517 -23.621 1.00 86.94 196 VAL A CA 1
ATOM 1611 C C . VAL A 1 196 ? 22.834 -1.620 -24.813 1.00 86.94 196 VAL A C 1
ATOM 1613 O O . VAL A 1 196 ? 22.698 -0.396 -24.725 1.00 86.94 196 VAL A O 1
ATOM 1616 N N . PRO A 1 197 ? 23.337 -2.185 -25.928 1.00 82.12 197 PRO A N 1
ATOM 1617 C CA . PRO A 1 197 ? 23.856 -1.397 -27.049 1.00 82.12 197 PRO A CA 1
ATOM 1618 C C . PRO A 1 197 ? 22.763 -0.694 -27.864 1.00 82.12 197 PRO A C 1
ATOM 1620 O O . PRO A 1 197 ? 22.972 0.449 -28.267 1.00 82.12 197 PRO A O 1
ATOM 1623 N N . ASP A 1 198 ? 21.610 -1.338 -28.061 1.00 85.44 198 ASP A N 1
ATOM 1624 C CA . ASP A 1 198 ? 20.521 -0.806 -28.895 1.00 85.44 198 ASP A CA 1
ATOM 1625 C C . ASP A 1 198 ? 19.620 0.197 -28.150 1.00 85.44 198 ASP A C 1
ATOM 1627 O O . ASP A 1 198 ? 18.870 0.938 -28.779 1.00 85.44 198 ASP A O 1
ATOM 1631 N N . LEU A 1 199 ? 19.768 0.302 -26.822 1.00 87.50 199 LEU A N 1
ATOM 1632 C CA . LEU A 1 199 ? 18.932 1.146 -25.972 1.00 87.50 199 LEU A CA 1
ATOM 1633 C C . LEU A 1 199 ? 19.243 2.637 -26.122 1.00 87.50 199 LEU A C 1
ATOM 1635 O O . LEU A 1 199 ? 20.382 3.086 -25.958 1.00 87.50 199 LEU A O 1
ATOM 1639 N N . ASN A 1 200 ? 18.203 3.455 -26.308 1.00 90.44 200 ASN A N 1
ATOM 1640 C CA . ASN A 1 200 ? 18.342 4.909 -26.257 1.00 90.44 200 ASN A CA 1
ATOM 1641 C C . ASN A 1 200 ? 18.615 5.398 -24.819 1.00 90.44 200 ASN A C 1
ATOM 1643 O O . ASN A 1 200 ? 17.706 5.749 -24.058 1.00 90.44 200 ASN A O 1
ATOM 1647 N N . LYS A 1 201 ? 19.904 5.463 -24.470 1.00 90.94 201 LYS A N 1
ATOM 1648 C CA . LYS A 1 201 ? 20.430 5.828 -23.141 1.00 90.94 201 LYS A CA 1
ATOM 1649 C C . LYS A 1 201 ? 19.947 7.194 -22.657 1.00 90.94 201 LYS A C 1
ATOM 1651 O O . LYS A 1 201 ? 19.662 7.363 -21.473 1.00 90.94 201 LYS A O 1
ATOM 1656 N N . VAL A 1 202 ? 19.838 8.166 -23.565 1.00 91.19 202 VAL A N 1
ATOM 1657 C CA . VAL A 1 202 ? 19.406 9.532 -23.231 1.00 91.19 202 VAL A CA 1
ATOM 1658 C C . VAL A 1 202 ? 17.916 9.555 -22.910 1.00 91.19 202 VAL A C 1
ATOM 1660 O O . VAL A 1 202 ? 17.528 10.131 -21.897 1.00 91.19 202 VAL A O 1
ATOM 1663 N N . ALA A 1 203 ? 17.087 8.893 -23.722 1.00 91.25 203 ALA A N 1
ATOM 1664 C CA . ALA A 1 203 ? 15.648 8.810 -23.477 1.00 91.25 203 ALA A CA 1
ATOM 1665 C C . ALA A 1 203 ? 15.333 8.055 -22.174 1.00 91.25 203 ALA A C 1
ATOM 1667 O O . ALA A 1 203 ? 14.513 8.520 -21.384 1.00 91.25 203 ALA A O 1
ATOM 1668 N N . CYS A 1 204 ? 16.028 6.944 -21.908 1.00 91.25 204 CYS A N 1
ATOM 1669 C CA . CYS A 1 204 ? 15.863 6.167 -20.675 1.00 91.25 204 CYS A CA 1
ATOM 1670 C C . CYS A 1 204 ? 16.314 6.953 -19.436 1.00 91.25 204 CYS A C 1
ATOM 1672 O O . CYS A 1 204 ? 15.587 7.014 -18.443 1.00 91.25 204 CYS A O 1
ATOM 1674 N N . GLY A 1 205 ? 17.474 7.616 -19.510 1.00 93.12 205 GLY A N 1
ATOM 1675 C CA . GLY A 1 205 ? 17.965 8.504 -18.455 1.00 93.12 205 GLY A CA 1
ATOM 1676 C C . GLY A 1 205 ? 17.000 9.652 -18.167 1.00 93.12 205 GLY A C 1
ATOM 1677 O O . GLY A 1 205 ? 16.624 9.871 -17.016 1.00 93.12 205 GLY A O 1
ATOM 1678 N N . ALA A 1 206 ? 16.536 10.343 -19.212 1.00 94.50 206 ALA A N 1
ATOM 1679 C CA . ALA A 1 206 ? 15.570 11.430 -19.087 1.00 94.50 206 ALA A CA 1
ATOM 1680 C C . ALA A 1 206 ? 14.239 10.949 -18.493 1.00 94.50 206 ALA A C 1
ATOM 1682 O O . ALA A 1 206 ? 13.690 11.614 -17.618 1.00 94.50 206 ALA A O 1
ATOM 1683 N N . PHE A 1 207 ? 13.748 9.778 -18.906 1.00 94.88 207 PHE A N 1
ATOM 1684 C CA . PHE A 1 207 ? 12.539 9.174 -18.354 1.00 94.88 207 PHE A CA 1
ATOM 1685 C C . PHE A 1 207 ? 12.673 8.908 -16.848 1.00 94.88 207 PHE A C 1
ATOM 1687 O O . PHE A 1 207 ? 11.847 9.398 -16.075 1.00 94.88 207 PHE A O 1
ATOM 1694 N N . VAL A 1 208 ? 13.732 8.211 -16.414 1.00 94.62 208 VAL A N 1
ATOM 1695 C CA . VAL A 1 208 ? 13.955 7.879 -14.993 1.00 94.62 208 VAL A CA 1
ATOM 1696 C C . VAL A 1 208 ? 14.123 9.141 -14.150 1.00 94.62 208 VAL A C 1
ATOM 1698 O O . VAL A 1 208 ? 13.462 9.281 -13.122 1.00 94.62 208 VAL A O 1
ATOM 1701 N N . ILE A 1 209 ? 14.947 10.092 -14.599 1.00 95.19 209 ILE A N 1
ATOM 1702 C CA . ILE A 1 209 ? 15.168 11.356 -13.884 1.00 95.19 209 ILE A CA 1
ATOM 1703 C C . ILE A 1 209 ? 13.868 12.168 -13.811 1.00 95.19 209 ILE A C 1
ATOM 1705 O O . ILE A 1 209 ? 13.531 12.685 -12.745 1.00 95.19 209 ILE A O 1
ATOM 1709 N N . SER A 1 210 ? 13.100 12.245 -14.905 1.00 95.31 210 SER A N 1
ATOM 1710 C CA . SER A 1 210 ? 11.818 12.959 -14.912 1.00 95.31 210 SER A CA 1
ATOM 1711 C C . SER A 1 210 ? 10.823 12.354 -13.921 1.00 95.31 210 SER A C 1
ATOM 1713 O O . SER A 1 210 ? 10.178 13.099 -13.186 1.00 95.31 210 SER A O 1
ATOM 1715 N N . TRP A 1 211 ? 10.746 11.021 -13.829 1.00 95.06 211 TRP A N 1
ATOM 1716 C CA . TRP A 1 211 ? 9.872 10.344 -12.876 1.00 95.06 211 TRP A CA 1
ATOM 1717 C C . TRP A 1 211 ? 10.314 10.563 -11.431 1.00 95.06 211 TRP A C 1
ATOM 1719 O O . TRP A 1 211 ? 9.464 10.767 -10.575 1.00 95.06 211 TRP A O 1
ATOM 1729 N N . ILE A 1 212 ? 11.617 10.577 -11.143 1.00 94.88 212 ILE A N 1
ATOM 1730 C CA . ILE A 1 212 ? 12.114 10.871 -9.791 1.00 94.88 212 ILE A CA 1
ATOM 1731 C C . ILE A 1 212 ? 11.720 12.294 -9.376 1.00 94.88 212 ILE A C 1
ATOM 1733 O O . ILE A 1 212 ? 11.216 12.491 -8.273 1.00 94.88 212 ILE A O 1
ATOM 1737 N N . ILE A 1 213 ? 11.887 13.281 -10.264 1.00 94.81 213 ILE A N 1
ATOM 1738 C CA . ILE A 1 213 ? 11.525 14.678 -9.979 1.00 94.81 213 ILE A CA 1
ATOM 1739 C C . ILE A 1 213 ? 10.010 14.814 -9.787 1.00 94.81 213 ILE A C 1
ATOM 1741 O O . ILE A 1 213 ? 9.555 15.336 -8.769 1.00 94.81 213 ILE A O 1
ATOM 1745 N N . VAL A 1 214 ? 9.223 14.320 -10.747 1.00 92.88 214 VAL A N 1
ATOM 1746 C CA . VAL A 1 214 ? 7.755 14.398 -10.715 1.00 92.88 214 VAL A CA 1
ATOM 1747 C C . VAL A 1 214 ? 7.193 13.599 -9.539 1.00 92.88 214 VAL A C 1
ATOM 1749 O O . VAL A 1 214 ? 6.357 14.104 -8.795 1.00 92.88 214 VAL A O 1
ATOM 1752 N N . GLY A 1 215 ? 7.680 12.380 -9.325 1.00 91.50 215 GLY A N 1
ATOM 1753 C CA . GLY A 1 215 ? 7.280 11.492 -8.239 1.00 91.50 215 GLY A CA 1
ATOM 1754 C C . GLY A 1 215 ? 7.606 12.070 -6.866 1.00 91.50 215 GLY A C 1
ATOM 1755 O O . GLY A 1 215 ? 6.729 12.100 -6.006 1.00 91.50 215 GLY A O 1
ATOM 1756 N N . SER A 1 216 ? 8.812 12.615 -6.670 1.00 91.12 216 SER A N 1
ATOM 1757 C CA . SER A 1 216 ? 9.184 13.283 -5.416 1.00 91.12 216 SER A CA 1
ATOM 1758 C C . SER A 1 216 ? 8.335 14.528 -5.164 1.00 91.12 216 SER A C 1
ATOM 1760 O O . SER A 1 216 ? 7.918 14.765 -4.032 1.00 91.12 216 SER A O 1
ATOM 1762 N N . PHE A 1 217 ? 8.046 15.315 -6.203 1.00 90.56 217 PHE A N 1
ATOM 1763 C CA . PHE A 1 217 ? 7.193 16.496 -6.091 1.00 90.56 217 PHE A CA 1
ATOM 1764 C C . PHE A 1 217 ? 5.758 16.127 -5.703 1.00 90.56 217 PHE A C 1
ATOM 1766 O O . PHE A 1 217 ? 5.206 16.687 -4.755 1.00 90.56 217 PHE A O 1
ATOM 1773 N N . ILE A 1 218 ? 5.170 15.139 -6.384 1.00 89.69 218 ILE A N 1
ATOM 1774 C CA . ILE A 1 218 ? 3.832 14.628 -6.069 1.00 89.69 218 ILE A CA 1
ATOM 1775 C C . ILE A 1 218 ? 3.810 14.043 -4.656 1.00 89.69 218 ILE A C 1
ATOM 1777 O O . ILE A 1 218 ? 2.882 14.329 -3.907 1.00 89.69 218 ILE A O 1
ATOM 1781 N N . PHE A 1 219 ? 4.825 13.271 -4.261 1.00 86.38 219 PHE A N 1
ATOM 1782 C CA . PHE A 1 219 ? 4.913 12.680 -2.925 1.00 86.38 219 PHE A CA 1
ATOM 1783 C C . PHE A 1 219 ? 5.019 13.744 -1.820 1.00 86.38 219 PHE A C 1
ATOM 1785 O O . PHE A 1 219 ? 4.320 13.654 -0.811 1.00 86.38 219 PHE A O 1
ATOM 1792 N N . CYS A 1 220 ? 5.819 14.796 -2.015 1.00 86.19 220 CYS A N 1
ATOM 1793 C CA . CYS A 1 220 ? 5.874 15.925 -1.084 1.00 86.19 220 CYS A CA 1
ATOM 1794 C C . CYS A 1 220 ? 4.531 16.661 -0.997 1.00 86.19 220 CYS A C 1
ATOM 1796 O O . CYS A 1 220 ? 4.059 16.943 0.103 1.00 86.19 220 CYS A O 1
ATOM 1798 N N . HIS A 1 221 ? 3.884 16.942 -2.129 1.00 83.62 221 HIS A N 1
ATOM 1799 C CA . HIS A 1 221 ? 2.569 17.587 -2.142 1.00 83.62 221 HIS A CA 1
ATOM 1800 C C . HIS A 1 221 ? 1.474 16.728 -1.511 1.00 83.62 221 HIS A C 1
ATOM 1802 O O . HIS A 1 221 ? 0.618 17.247 -0.796 1.00 83.62 221 HIS A O 1
ATOM 1808 N N . LEU A 1 222 ? 1.543 15.415 -1.704 1.00 85.19 222 LEU A N 1
ATOM 1809 C CA . LEU A 1 222 ? 0.713 14.427 -1.031 1.00 85.19 222 LEU A CA 1
ATOM 1810 C C . LEU A 1 222 ? 0.906 14.485 0.486 1.00 85.19 222 LEU A C 1
ATOM 1812 O O . LEU A 1 222 ? -0.074 14.539 1.229 1.00 85.19 222 LEU A O 1
ATOM 1816 N N . PHE A 1 223 ? 2.158 14.521 0.947 1.00 82.81 223 PHE A N 1
ATOM 1817 C CA . PHE A 1 223 ? 2.482 14.590 2.368 1.00 82.81 223 PHE A CA 1
ATOM 1818 C C . PHE A 1 223 ? 1.972 15.888 2.998 1.00 82.81 223 PHE A C 1
ATOM 1820 O O . PHE A 1 223 ? 1.319 15.848 4.039 1.00 82.81 223 PHE A O 1
ATOM 1827 N N . VAL A 1 224 ? 2.197 17.030 2.343 1.00 84.88 224 VAL A N 1
ATOM 1828 C CA . VAL A 1 224 ? 1.704 18.334 2.805 1.00 84.88 224 VAL A CA 1
ATOM 1829 C C . VAL A 1 224 ? 0.176 18.358 2.833 1.00 84.88 224 VAL A C 1
ATOM 1831 O O . VAL A 1 224 ? -0.400 18.747 3.846 1.00 84.88 224 VAL A O 1
ATOM 1834 N N . GLY A 1 225 ? -0.492 17.892 1.774 1.00 81.56 225 GLY A N 1
ATOM 1835 C CA . GLY A 1 225 ? -1.955 17.847 1.706 1.00 81.56 225 GLY A CA 1
ATOM 1836 C C . GLY A 1 225 ? -2.570 16.967 2.796 1.00 81.56 225 GLY A C 1
ATOM 1837 O O . GLY A 1 225 ? -3.488 17.395 3.498 1.00 81.56 225 GLY A O 1
ATOM 1838 N N . PHE A 1 226 ? -2.020 15.768 3.004 1.00 79.56 226 PHE A N 1
ATOM 1839 C CA . PHE A 1 226 ? -2.431 14.877 4.088 1.00 79.56 226 PHE A CA 1
ATOM 1840 C C . PHE A 1 226 ? -2.182 15.508 5.462 1.00 79.56 226 PHE A C 1
ATOM 1842 O O . PHE A 1 226 ? -3.074 15.517 6.309 1.00 79.56 226 PHE A O 1
ATOM 1849 N N . MET A 1 227 ? -0.993 16.062 5.696 1.00 81.69 227 MET A N 1
ATOM 1850 C CA . MET A 1 227 ? -0.621 16.656 6.977 1.00 81.69 227 MET A CA 1
ATOM 1851 C C . MET A 1 227 ? -1.527 17.845 7.330 1.00 81.69 227 MET A C 1
ATOM 1853 O O . MET A 1 227 ? -2.051 17.910 8.441 1.00 81.69 227 MET A O 1
ATOM 1857 N N . VAL A 1 228 ? -1.778 18.742 6.374 1.00 83.06 228 VAL A N 1
ATOM 1858 C CA . VAL A 1 228 ? -2.674 19.895 6.549 1.00 83.06 228 VAL A CA 1
ATOM 1859 C C . VAL A 1 228 ? -4.114 19.446 6.804 1.00 83.06 228 VAL A C 1
ATOM 1861 O O . VAL A 1 228 ? -4.766 19.982 7.699 1.00 83.06 228 VAL A O 1
ATOM 1864 N N . SER A 1 229 ? -4.604 18.432 6.085 1.00 77.06 229 SER A N 1
ATOM 1865 C CA . SER A 1 229 ? -5.945 17.873 6.308 1.00 77.06 229 SER A CA 1
ATOM 1866 C C . SER A 1 229 ? -6.100 17.274 7.714 1.00 77.06 229 SER A C 1
ATOM 1868 O O . SER A 1 229 ? -7.099 17.517 8.403 1.00 77.06 229 SER A O 1
ATOM 1870 N N . ASN A 1 230 ? -5.081 16.549 8.190 1.00 78.12 230 ASN A N 1
ATOM 1871 C CA . ASN A 1 230 ? -5.074 15.987 9.539 1.00 78.12 230 ASN A CA 1
ATOM 1872 C C . ASN A 1 230 ? -5.026 17.077 10.612 1.00 78.12 230 ASN A C 1
ATOM 1874 O O . ASN A 1 230 ? -5.837 17.043 11.536 1.00 78.12 230 ASN A O 1
ATOM 1878 N N . PHE A 1 231 ? -4.136 18.067 10.486 1.00 81.19 231 PHE A N 1
ATOM 1879 C CA . PHE A 1 231 ? -4.066 19.173 11.444 1.00 81.19 231 PHE A CA 1
ATOM 1880 C C . PHE A 1 231 ? -5.358 19.988 11.475 1.00 81.19 231 PHE A C 1
ATOM 1882 O O . PHE A 1 231 ? -5.876 20.257 12.557 1.00 81.19 231 PHE A O 1
ATOM 1889 N N . GLY A 1 232 ? -5.939 20.288 10.311 1.00 77.25 232 GLY A N 1
ATOM 1890 C CA . GLY A 1 232 ? -7.230 20.968 10.232 1.00 77.25 232 GLY A CA 1
ATOM 1891 C C . GLY A 1 232 ? -8.360 20.165 10.885 1.00 77.25 232 GLY A C 1
ATOM 1892 O O . GLY A 1 232 ? -9.240 20.736 11.528 1.00 77.25 232 GLY A O 1
ATOM 1893 N N . SER A 1 233 ? -8.334 18.836 10.777 1.00 76.88 233 SER A N 1
ATOM 1894 C CA . SER A 1 233 ? -9.316 17.962 11.431 1.00 76.88 233 SER A CA 1
ATOM 1895 C C . SER A 1 233 ? -9.136 17.905 12.951 1.00 76.88 233 SER A C 1
ATOM 1897 O O . SER A 1 233 ? -10.126 17.919 13.684 1.00 76.88 233 SER A O 1
ATOM 1899 N N . ILE A 1 234 ? -7.892 17.876 13.436 1.00 79.31 234 ILE A N 1
ATOM 1900 C CA . ILE A 1 234 ? -7.569 17.898 14.871 1.00 79.31 234 ILE A CA 1
ATOM 1901 C C . ILE A 1 234 ? -8.000 19.230 15.495 1.00 79.31 234 ILE A C 1
ATOM 1903 O O . ILE A 1 234 ? -8.652 19.233 16.538 1.00 79.31 234 ILE A O 1
ATOM 1907 N N . GLU A 1 235 ? -7.709 20.353 14.834 1.00 82.69 235 GLU A N 1
ATOM 1908 C CA . GLU A 1 235 ? -8.089 21.685 15.309 1.00 82.69 235 GLU A CA 1
ATOM 1909 C C . GLU A 1 235 ? -9.617 21.847 15.384 1.00 82.69 235 GLU A C 1
ATOM 1911 O O . GLU A 1 235 ? -10.145 22.370 16.367 1.00 82.69 235 GLU A O 1
ATOM 1916 N N . LYS A 1 236 ? -10.355 21.334 14.388 1.00 79.88 236 LYS A N 1
ATOM 1917 C CA . LYS A 1 236 ? -11.828 21.310 14.412 1.00 79.88 236 LYS A CA 1
ATOM 1918 C C . LYS A 1 236 ? -12.376 20.501 15.589 1.00 79.88 236 LYS A C 1
ATOM 1920 O O . LYS A 1 236 ? -13.313 20.959 16.240 1.00 79.88 236 LYS A O 1
ATOM 1925 N N . HIS A 1 237 ? -11.800 19.332 15.879 1.00 79.25 237 HIS A N 1
ATOM 1926 C CA . HIS A 1 237 ? -12.210 18.526 17.032 1.00 79.25 237 HIS A CA 1
ATOM 1927 C C . HIS A 1 237 ? -11.942 19.237 18.360 1.00 79.25 237 HIS A C 1
ATOM 1929 O O . HIS A 1 237 ? -12.842 19.303 19.190 1.00 79.25 237 HIS A O 1
ATOM 1935 N N . GLN A 1 238 ? -10.768 19.852 18.526 1.00 80.50 238 GLN A N 1
ATOM 1936 C CA . GLN A 1 238 ? -10.447 20.618 19.735 1.00 80.50 238 GLN A CA 1
ATOM 1937 C C . GLN A 1 238 ? -11.3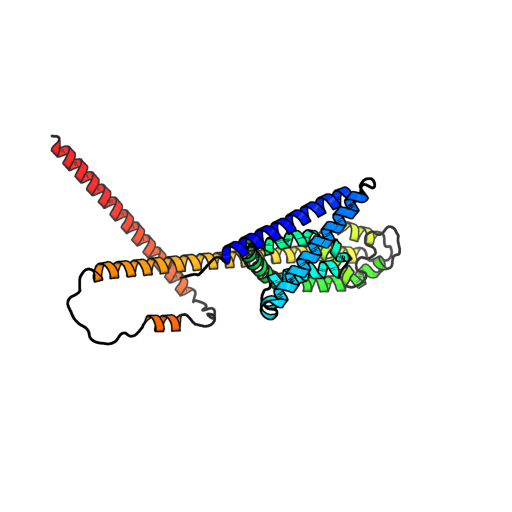83 21.814 19.939 1.00 80.50 238 GLN A C 1
ATOM 1939 O O . GLN A 1 238 ? -11.870 22.029 21.047 1.00 80.50 238 GLN A O 1
ATOM 1944 N N . LYS A 1 239 ? -11.684 22.574 18.876 1.00 80.50 239 LYS A N 1
ATOM 1945 C CA . LYS A 1 239 ? -12.636 23.695 18.943 1.00 80.50 239 LYS A CA 1
ATOM 1946 C C . LYS A 1 239 ? -14.049 23.224 19.295 1.00 80.50 239 LYS A C 1
ATOM 1948 O O . LYS A 1 239 ? -14.715 23.872 20.097 1.00 80.50 239 LYS A O 1
ATOM 1953 N N . ALA A 1 240 ? -14.494 22.098 18.737 1.00 80.19 240 ALA A N 1
ATOM 1954 C CA . ALA A 1 240 ? -15.797 21.519 19.055 1.00 80.19 240 ALA A CA 1
ATOM 1955 C C . ALA A 1 240 ? -15.883 21.036 20.513 1.00 80.19 240 ALA A C 1
ATOM 1957 O O . ALA A 1 240 ? -16.903 21.254 21.164 1.00 80.19 240 ALA A O 1
ATOM 1958 N N . ASP A 1 241 ? -14.824 20.421 21.043 1.00 82.12 241 ASP A N 1
ATOM 1959 C CA . ASP A 1 241 ? -14.779 19.961 22.435 1.00 82.12 241 ASP A CA 1
ATOM 1960 C C . ASP A 1 241 ? -14.731 21.138 23.421 1.00 82.12 241 ASP A C 1
ATOM 1962 O O . ASP A 1 241 ? -15.436 21.124 24.431 1.00 82.12 241 ASP A O 1
ATOM 1966 N N . LEU A 1 242 ? -13.982 22.198 23.094 1.00 83.44 242 LEU A N 1
ATOM 1967 C CA . LEU A 1 242 ? -13.961 23.439 23.871 1.00 83.44 242 LEU A CA 1
ATOM 1968 C C . LEU A 1 242 ? -15.339 24.119 23.879 1.00 83.44 242 LEU A C 1
ATOM 1970 O O . LEU A 1 242 ? -15.832 24.503 24.935 1.00 83.44 242 LEU A O 1
ATOM 1974 N N . PHE A 1 243 ? -15.997 24.204 22.721 1.00 83.25 243 PHE A N 1
ATOM 1975 C CA . PHE A 1 243 ? -17.347 24.759 22.610 1.00 83.25 243 PHE A CA 1
ATOM 1976 C C . PHE A 1 243 ? -18.376 23.952 23.417 1.00 83.25 243 PHE A C 1
ATOM 1978 O O . PHE A 1 243 ? -19.222 24.525 24.100 1.00 83.25 243 PHE A O 1
ATOM 1985 N N . LYS A 1 244 ? -18.281 22.616 23.405 1.00 80.38 244 LYS A N 1
ATOM 1986 C CA . LYS A 1 244 ? -19.122 21.750 24.247 1.00 80.38 244 LYS A CA 1
ATOM 1987 C C . LYS A 1 244 ? -18.873 21.971 25.739 1.00 80.38 244 LYS A C 1
ATOM 1989 O O . LYS A 1 244 ? -19.835 22.007 26.502 1.00 80.38 244 LYS A O 1
ATOM 1994 N N . ALA A 1 245 ? -17.616 22.124 26.155 1.00 79.88 245 ALA A N 1
ATOM 1995 C CA . ALA A 1 245 ? -17.267 22.407 27.546 1.00 79.88 245 ALA A CA 1
ATOM 1996 C C . ALA A 1 245 ? -17.803 23.776 28.005 1.00 79.88 245 ALA A C 1
ATOM 1998 O O . ALA A 1 245 ? -18.322 23.886 29.115 1.00 79.88 245 ALA A O 1
ATOM 1999 N N . GLU A 1 246 ? -17.747 24.787 27.133 1.00 79.38 246 GLU A N 1
ATOM 2000 C CA . GLU A 1 246 ? -18.319 26.116 27.376 1.00 79.38 246 GLU A CA 1
ATOM 2001 C C . GLU A 1 246 ? -19.841 26.040 27.582 1.00 79.38 246 GLU A C 1
ATOM 2003 O O . GLU A 1 246 ? -20.363 26.577 28.561 1.00 79.38 246 GLU A O 1
ATOM 2008 N N . ILE A 1 247 ? -20.557 25.318 26.707 1.00 82.06 247 ILE A N 1
ATOM 2009 C CA . ILE A 1 247 ? -22.005 25.100 26.851 1.00 82.06 247 ILE A CA 1
ATOM 2010 C C . ILE A 1 247 ? -22.308 24.388 28.168 1.00 82.06 247 ILE A C 1
ATOM 2012 O O . ILE A 1 247 ? -23.138 24.875 28.929 1.00 82.06 247 ILE A O 1
ATOM 2016 N N . LEU A 1 248 ? -21.613 23.286 28.473 1.00 76.62 248 LEU A N 1
ATOM 2017 C CA . LEU A 1 248 ? -21.833 22.513 29.699 1.00 76.62 248 LEU A CA 1
ATOM 2018 C C . LEU A 1 248 ? -21.652 23.378 30.957 1.00 76.62 248 LEU A C 1
ATOM 2020 O O . LEU A 1 248 ? -22.465 23.311 31.879 1.00 76.62 248 LEU A O 1
ATOM 2024 N N . ASN A 1 249 ? -20.614 24.218 30.982 1.00 78.00 249 ASN A N 1
ATOM 2025 C CA . ASN A 1 249 ? -20.353 25.136 32.087 1.00 78.00 249 ASN A CA 1
ATOM 2026 C C . ASN A 1 249 ? -21.469 26.183 32.231 1.00 78.00 249 ASN A C 1
ATOM 2028 O O . ASN A 1 249 ? -21.932 26.477 33.336 1.00 78.00 249 ASN A O 1
ATOM 2032 N N . LYS A 1 250 ? -21.958 26.715 31.106 1.00 74.12 250 LYS A N 1
ATOM 2033 C CA . LYS A 1 250 ? -23.051 27.690 31.090 1.00 74.12 250 LYS A CA 1
ATOM 2034 C C . LYS A 1 250 ? -24.379 27.070 31.538 1.00 74.12 250 LYS A C 1
ATOM 2036 O O . LYS A 1 250 ? -25.111 27.706 32.294 1.00 74.12 250 LYS A O 1
ATOM 2041 N N . THR A 1 251 ? -24.656 25.825 31.148 1.00 63.84 251 THR A N 1
ATOM 2042 C CA . THR A 1 251 ? -25.834 25.065 31.593 1.00 63.84 251 THR A CA 1
ATOM 2043 C C . THR A 1 251 ? -25.761 24.746 33.089 1.00 63.84 251 THR A C 1
ATOM 2045 O O . THR A 1 251 ? -26.726 25.015 33.796 1.00 63.84 251 THR A O 1
ATOM 2048 N N . MET A 1 252 ? -24.613 24.290 33.613 1.00 57.44 252 MET A N 1
ATOM 2049 C CA . MET A 1 252 ? -24.432 24.083 35.063 1.00 57.44 252 MET A CA 1
ATOM 2050 C C . MET A 1 252 ? -24.614 25.375 35.865 1.00 57.44 252 MET A C 1
ATOM 2052 O O . MET A 1 252 ? -25.257 25.355 36.912 1.00 57.44 252 MET A O 1
ATOM 2056 N N . SER A 1 253 ? -24.098 26.496 35.353 1.00 56.78 253 SER A N 1
ATOM 2057 C CA . SER A 1 253 ? -24.242 27.812 35.989 1.00 56.78 253 SER A CA 1
ATOM 2058 C C . SER A 1 253 ? -25.701 28.288 36.034 1.00 56.78 253 SER A C 1
ATOM 2060 O O . SER A 1 253 ? -26.088 29.003 36.952 1.00 56.78 253 SER A O 1
ATOM 2062 N N . GLN A 1 254 ? -26.535 27.892 35.067 1.00 53.50 254 GLN A N 1
ATOM 2063 C CA . GLN A 1 254 ? -27.974 28.180 35.080 1.00 53.50 254 GLN A CA 1
ATOM 2064 C C . GLN A 1 254 ? -28.750 27.231 36.007 1.00 53.50 254 GLN A C 1
ATOM 2066 O O . GLN A 1 254 ? -29.655 27.678 36.712 1.00 53.50 254 GLN A O 1
ATOM 2071 N N . THR A 1 255 ? -28.369 25.950 36.081 1.00 44.00 255 THR A N 1
ATOM 2072 C CA . THR A 1 255 ? -28.977 24.977 37.004 1.00 44.00 255 THR A CA 1
ATOM 2073 C C . THR A 1 255 ? -28.704 25.324 38.472 1.00 44.00 255 THR A C 1
ATOM 2075 O O . THR A 1 255 ? -29.609 25.217 39.297 1.00 44.00 255 THR A O 1
ATOM 2078 N N . SER A 1 256 ? -27.507 25.813 38.820 1.00 41.75 256 SER A N 1
ATOM 2079 C CA . SER A 1 256 ? -27.196 26.246 40.194 1.00 41.75 256 SER A CA 1
ATOM 2080 C C . SER A 1 256 ? -28.020 27.460 40.641 1.00 41.75 256 SER A C 1
ATOM 2082 O O . SER A 1 256 ? -28.433 27.523 41.796 1.00 41.75 256 SER A O 1
ATOM 2084 N N . ILE A 1 257 ? -28.334 28.382 39.723 1.00 45.44 257 ILE A N 1
ATOM 2085 C CA . ILE A 1 257 ? -29.185 29.549 40.012 1.00 45.44 257 ILE A CA 1
ATOM 2086 C C . ILE A 1 257 ? -30.639 29.119 40.261 1.00 45.44 257 ILE A C 1
ATOM 2088 O O . ILE A 1 257 ? -31.305 29.672 41.138 1.00 45.44 257 ILE A O 1
ATOM 2092 N N . GLN A 1 258 ? -31.145 28.099 39.558 1.00 40.69 258 GLN A N 1
ATOM 2093 C CA . GLN A 1 258 ? -32.496 27.591 39.818 1.00 40.69 258 GLN A CA 1
ATOM 2094 C C . GLN A 1 258 ? -32.610 26.824 41.145 1.00 40.69 258 GLN A C 1
ATOM 2096 O O . GLN A 1 258 ? -33.636 26.961 41.811 1.00 40.69 258 GLN A O 1
ATOM 2101 N N . VAL A 1 259 ? -31.579 26.091 41.586 1.00 42.59 259 VAL A N 1
ATOM 2102 C CA . VAL A 1 259 ? -31.603 25.343 42.864 1.00 42.59 259 VAL A CA 1
ATOM 2103 C C . VAL A 1 259 ? -31.577 26.277 44.083 1.00 42.59 259 VAL A C 1
ATOM 2105 O O . VAL A 1 259 ? -32.297 26.036 45.049 1.00 42.59 259 VAL A O 1
ATOM 2108 N N . GLU A 1 260 ? -30.842 27.393 44.031 1.00 36.97 260 GLU A N 1
ATOM 2109 C CA . GLU A 1 260 ? -30.892 28.411 45.097 1.00 36.97 260 GLU A CA 1
ATOM 2110 C C . GLU A 1 260 ? -32.222 29.184 45.116 1.00 36.97 260 GLU A C 1
ATOM 2112 O O . GLU A 1 260 ? -32.716 29.546 46.184 1.00 36.97 260 GLU A O 1
ATOM 2117 N N . THR A 1 261 ? -32.861 29.371 43.956 1.00 38.91 261 THR A N 1
ATOM 2118 C CA . THR A 1 261 ? -34.144 30.092 43.862 1.00 38.91 261 THR A CA 1
ATOM 2119 C C . THR A 1 261 ? -35.345 29.221 44.269 1.00 38.91 261 THR A C 1
ATOM 2121 O O . THR A 1 261 ? -36.338 29.733 44.777 1.00 38.91 261 THR A O 1
ATOM 2124 N N . SER A 1 262 ? -35.259 27.894 44.125 1.00 34.88 262 SER A N 1
ATOM 2125 C CA . SER A 1 262 ? -36.337 26.955 44.497 1.00 34.88 262 SER A CA 1
ATOM 2126 C C . SER A 1 262 ? -36.286 26.471 45.954 1.00 34.88 262 SER A C 1
ATOM 2128 O O . SER A 1 262 ? -37.279 25.948 46.453 1.00 34.88 262 SER A O 1
ATOM 2130 N N . ALA A 1 263 ? -35.199 26.740 46.689 1.00 37.12 263 ALA A N 1
ATOM 2131 C CA . ALA A 1 263 ? -35.178 26.613 48.152 1.00 37.12 263 ALA A CA 1
ATOM 2132 C C . ALA A 1 263 ? -35.955 27.740 48.867 1.00 37.12 263 ALA A C 1
ATOM 2134 O O . ALA A 1 263 ? -36.254 27.636 50.056 1.00 37.12 263 ALA A O 1
ATOM 2135 N N . SER A 1 264 ? -36.308 28.806 48.143 1.00 37.69 264 SER A N 1
ATOM 2136 C CA . SER A 1 264 ? -37.046 29.956 48.662 1.00 37.69 264 SER A CA 1
ATOM 2137 C C . SER A 1 264 ? -38.212 30.301 47.745 1.00 37.69 264 SER A C 1
ATOM 2139 O O . SER A 1 264 ? -38.190 31.371 47.164 1.00 37.69 264 SER A O 1
ATOM 2141 N N . THR A 1 265 ? -39.191 29.408 47.555 1.00 35.53 265 THR A N 1
ATOM 2142 C CA . THR A 1 265 ? -40.622 29.729 47.324 1.00 35.53 265 THR A CA 1
ATOM 2143 C C . THR A 1 265 ? -41.387 28.420 47.091 1.00 35.53 265 THR A C 1
ATOM 2145 O O . THR A 1 265 ? -41.539 27.958 45.966 1.00 35.53 265 THR A O 1
ATOM 2148 N N . THR A 1 266 ? -41.929 27.841 48.161 1.00 32.03 266 THR A N 1
ATOM 2149 C CA . THR A 1 266 ? -43.129 26.992 48.092 1.00 32.03 266 THR A CA 1
ATOM 2150 C C . THR A 1 266 ? -44.194 27.605 48.985 1.00 32.03 266 THR A C 1
ATOM 2152 O O . THR A 1 266 ? -44.272 27.313 50.175 1.00 32.03 266 THR A O 1
ATOM 2155 N N . LEU A 1 267 ? -44.994 28.483 48.386 1.00 31.17 267 LEU A N 1
ATOM 2156 C CA . LEU A 1 267 ? -46.362 28.798 48.791 1.00 31.17 267 LEU A CA 1
ATOM 2157 C C . LEU A 1 267 ? -47.072 29.401 47.570 1.00 31.17 267 LEU A C 1
ATOM 2159 O O . LEU A 1 267 ? -47.105 30.614 47.410 1.00 31.17 267 LEU A O 1
ATOM 2163 N N . CYS A 1 268 ? -47.534 28.541 46.655 1.00 28.42 268 CYS A N 1
ATOM 2164 C CA . CYS A 1 268 ? -48.872 28.606 46.048 1.00 28.42 268 CYS A CA 1
ATOM 2165 C C . CYS A 1 268 ? -49.056 27.571 44.926 1.00 28.42 268 CYS A C 1
ATOM 2167 O O . CYS A 1 268 ? -48.122 27.190 44.228 1.00 28.42 268 CYS A O 1
ATOM 2169 N N . SER A 1 269 ? -50.300 27.114 44.836 1.00 30.02 269 SER A N 1
ATOM 2170 C CA . SER A 1 269 ? -50.855 25.989 44.080 1.00 30.02 269 SER A CA 1
ATOM 2171 C C . SER A 1 269 ? -51.041 26.279 42.569 1.00 30.02 269 SER A C 1
ATOM 2173 O O . SER A 1 269 ? -50.835 27.414 42.143 1.00 30.02 269 SER A O 1
ATOM 2175 N N . PRO A 1 270 ? -51.425 25.266 41.760 1.00 50.62 270 PRO A N 1
ATOM 2176 C CA . PRO A 1 270 ? -51.056 25.130 40.350 1.00 50.62 270 PRO A CA 1
ATOM 2177 C C . PRO A 1 270 ? -52.111 25.660 39.369 1.00 50.62 270 PRO A C 1
ATOM 2179 O O . PRO A 1 270 ? -53.301 25.521 39.635 1.00 50.62 270 PRO A O 1
ATOM 2182 N N . ASP A 1 271 ? -51.674 26.128 38.192 1.00 29.22 271 ASP A N 1
ATOM 2183 C CA . ASP A 1 271 ? -52.471 25.980 36.966 1.00 29.22 271 ASP A CA 1
ATOM 2184 C C . ASP A 1 271 ? -51.611 25.993 35.677 1.00 29.22 271 ASP A C 1
ATOM 2186 O O . ASP A 1 271 ? -50.934 26.963 35.350 1.00 29.22 271 ASP A O 1
ATOM 2190 N N . GLN A 1 272 ? -51.611 24.836 35.009 1.00 39.22 272 GLN A N 1
ATOM 2191 C CA . GLN A 1 272 ? -51.655 24.585 33.559 1.00 39.22 272 GLN A CA 1
ATOM 2192 C C . GLN A 1 272 ? -50.793 25.414 32.570 1.00 39.22 272 GLN A C 1
ATOM 2194 O O . GLN A 1 272 ? -51.168 26.494 32.140 1.00 39.22 272 GLN A O 1
ATOM 2199 N N . THR A 1 273 ? -49.680 24.836 32.097 1.00 38.88 273 THR A N 1
ATOM 2200 C CA . THR A 1 273 ? -49.483 24.218 30.757 1.00 38.88 273 THR A CA 1
ATOM 2201 C C . THR A 1 273 ? -47.984 23.987 30.571 1.00 38.88 273 THR A C 1
ATOM 2203 O O . THR A 1 273 ? -47.248 24.887 30.170 1.00 38.88 273 THR A O 1
ATOM 2206 N N . ASP A 1 274 ? -47.532 22.781 30.896 1.00 40.88 274 ASP A N 1
ATOM 2207 C CA . ASP A 1 274 ? -46.147 22.360 30.709 1.00 40.88 274 ASP A CA 1
ATOM 2208 C C . ASP A 1 274 ? -45.925 22.085 29.214 1.00 40.88 274 ASP A C 1
ATOM 2210 O O . ASP A 1 274 ? -46.201 21.001 28.698 1.00 40.88 274 ASP A O 1
ATOM 2214 N N . VAL A 1 275 ? -45.555 23.128 28.467 1.00 54.19 275 VAL A N 1
ATOM 2215 C CA . VAL A 1 275 ? -45.031 22.953 27.114 1.00 54.19 275 VAL A CA 1
ATOM 2216 C C . VAL A 1 275 ? -43.624 22.418 27.289 1.00 54.19 275 VAL A C 1
ATOM 2218 O O . VAL A 1 275 ? -42.696 23.176 27.566 1.00 54.19 275 VAL A O 1
ATOM 2221 N N . ASP A 1 276 ? -43.515 21.104 27.131 1.00 54.53 276 ASP A N 1
ATOM 2222 C CA . ASP A 1 276 ? -42.287 20.326 27.187 1.00 54.53 276 ASP A CA 1
ATOM 2223 C C . ASP A 1 276 ? -41.282 20.819 26.127 1.00 54.53 276 ASP A C 1
ATOM 2225 O O . ASP A 1 276 ? -41.226 20.389 24.969 1.00 54.53 276 ASP A O 1
ATOM 2229 N N . TRP A 1 277 ? -40.537 21.847 26.519 1.00 51.62 277 TRP A N 1
ATOM 2230 C CA . TRP A 1 277 ? -39.529 22.521 25.718 1.00 51.62 277 TRP A CA 1
ATOM 2231 C C . TRP A 1 277 ? -38.324 21.610 25.484 1.00 51.62 277 TRP A C 1
ATOM 2233 O O . TRP A 1 277 ? -37.632 21.789 24.481 1.00 51.62 277 TRP A O 1
ATOM 2243 N N . GLU A 1 278 ? -38.111 20.606 26.342 1.00 54.88 278 GLU A N 1
ATOM 2244 C CA . GLU A 1 278 ? -37.062 19.600 26.179 1.00 54.88 278 GLU A CA 1
ATOM 2245 C C . GLU A 1 278 ? -37.319 18.776 24.916 1.00 54.88 278 GLU A C 1
ATOM 2247 O O . GLU A 1 278 ? -36.430 18.634 24.073 1.00 54.88 278 GLU A O 1
ATOM 2252 N N . THR A 1 279 ? -38.567 18.359 24.695 1.00 56.38 279 THR A N 1
ATOM 2253 C CA . THR A 1 279 ? -38.971 17.659 23.468 1.00 56.38 279 THR A CA 1
ATOM 2254 C C . THR A 1 279 ? -38.809 18.539 22.218 1.00 56.38 279 THR A C 1
ATOM 2256 O O . THR A 1 279 ? -38.372 18.066 21.166 1.00 56.38 279 THR A O 1
ATOM 2259 N N . LYS A 1 280 ? -39.072 19.848 22.323 1.00 57.75 280 LYS A N 1
ATOM 2260 C CA . LYS A 1 280 ? -38.902 20.801 21.210 1.00 57.75 280 LYS A CA 1
ATOM 2261 C C . LYS A 1 280 ? -37.429 21.039 20.866 1.00 57.75 280 LYS A C 1
ATOM 2263 O O . LYS A 1 280 ? -37.080 21.144 19.695 1.00 57.75 280 LYS A O 1
ATOM 2268 N N . VAL A 1 281 ? -36.561 21.102 21.875 1.00 59.97 281 VAL A N 1
ATOM 2269 C CA . VAL A 1 281 ? -35.106 21.245 21.711 1.00 59.97 281 VAL A CA 1
ATOM 2270 C C . VAL A 1 281 ? -34.512 19.993 21.069 1.00 59.97 281 VAL A C 1
ATOM 2272 O O . VAL A 1 281 ? -33.732 20.111 20.124 1.00 59.97 281 VAL A O 1
ATOM 2275 N N . MET A 1 282 ? -34.942 18.804 21.498 1.00 53.09 282 MET A N 1
ATOM 2276 C CA . MET A 1 282 ? -34.515 17.536 20.898 1.00 53.09 282 MET A CA 1
ATOM 2277 C C . MET A 1 282 ? -34.916 17.417 19.421 1.00 53.09 282 MET A C 1
ATOM 2279 O O . MET A 1 282 ? -34.153 16.879 18.626 1.00 53.09 282 MET A O 1
ATOM 2283 N N . GLN A 1 283 ? -36.054 17.996 19.026 1.00 48.53 283 GLN A N 1
ATOM 2284 C CA . GLN A 1 283 ? -36.493 18.037 17.628 1.00 48.53 283 GLN A CA 1
ATOM 2285 C C . GLN A 1 283 ? -35.614 18.938 16.736 1.00 48.53 283 GLN A C 1
ATOM 2287 O O . GLN A 1 283 ? -35.419 18.629 15.563 1.00 48.53 283 GLN A O 1
ATOM 2292 N N . TYR A 1 284 ? -35.060 20.036 17.265 1.00 51.34 284 TYR A N 1
ATOM 2293 C CA . TYR A 1 284 ? -34.137 20.907 16.516 1.00 51.34 284 TYR A CA 1
ATOM 2294 C C . TYR A 1 284 ? -32.695 20.381 16.473 1.00 51.34 284 TYR A C 1
ATOM 2296 O O . TYR A 1 284 ? -31.917 20.797 15.616 1.00 51.34 284 TYR A O 1
ATOM 2304 N N . LEU A 1 285 ? -32.331 19.478 17.386 1.00 54.00 285 LEU A N 1
ATOM 2305 C CA . LEU A 1 285 ? -31.003 18.861 17.455 1.00 54.00 285 LEU A CA 1
ATOM 2306 C C . LEU A 1 285 ? -30.800 17.717 16.450 1.00 54.00 285 LEU A C 1
ATOM 2308 O O . LEU A 1 285 ? -29.656 17.330 16.220 1.00 54.00 285 LEU A O 1
ATOM 2312 N N . ASP A 1 286 ? -31.869 17.221 15.825 1.00 44.41 286 ASP A N 1
ATOM 2313 C CA . ASP A 1 286 ? -31.843 16.079 14.898 1.00 44.41 286 ASP A CA 1
ATOM 2314 C C . ASP A 1 286 ? -31.770 16.507 13.414 1.00 44.41 286 ASP A C 1
ATOM 2316 O O . ASP A 1 286 ? -32.332 15.870 12.521 1.00 44.41 286 ASP A O 1
ATOM 2320 N N . LEU A 1 287 ? -31.105 17.633 13.124 1.00 49.91 287 LEU A N 1
ATOM 2321 C CA . LEU A 1 287 ? -30.967 18.129 11.752 1.00 49.91 287 LEU A CA 1
ATOM 2322 C C . LEU A 1 287 ? -29.957 17.291 10.938 1.00 49.91 287 LEU A C 1
ATOM 2324 O O . LEU A 1 287 ? -28.855 17.014 11.423 1.00 49.91 287 LEU A O 1
ATOM 2328 N N . PRO A 1 288 ? -30.286 16.937 9.679 1.00 43.88 288 PRO A N 1
ATOM 2329 C CA . PRO A 1 288 ? -29.341 16.318 8.760 1.00 43.88 288 PRO A CA 1
ATOM 2330 C C . PRO A 1 288 ? -28.205 17.296 8.419 1.00 43.88 288 PRO A C 1
ATOM 2332 O O . PRO A 1 288 ? -28.399 18.509 8.447 1.00 43.88 288 PRO A O 1
ATOM 2335 N N . GLU A 1 289 ? -27.024 16.728 8.145 1.00 48.25 289 GLU A N 1
ATOM 2336 C CA . GLU A 1 289 ? -25.746 17.373 7.798 1.00 48.25 289 GLU A CA 1
ATOM 2337 C C . GLU A 1 289 ? -25.834 18.864 7.430 1.00 48.25 289 GLU A C 1
ATOM 2339 O O . GLU A 1 289 ? -26.356 19.245 6.385 1.00 48.25 289 GLU A O 1
ATOM 2344 N N . VAL A 1 290 ? -25.266 19.704 8.300 1.00 43.34 290 VAL A N 1
ATOM 2345 C CA . VAL A 1 290 ? -25.145 21.151 8.098 1.00 43.34 290 VAL A CA 1
ATOM 2346 C C . VAL A 1 290 ? -24.346 21.423 6.823 1.00 43.34 290 VAL A C 1
ATOM 2348 O O . VAL A 1 290 ? -23.124 21.255 6.782 1.00 43.34 290 VAL A O 1
ATOM 2351 N N . GLU A 1 291 ? -25.055 21.875 5.793 1.00 40.59 291 GLU A N 1
ATOM 2352 C CA . GLU A 1 291 ? -24.498 22.512 4.607 1.00 40.59 291 GLU A CA 1
ATOM 2353 C C . GLU A 1 291 ? -23.592 23.671 5.049 1.00 40.59 291 GLU A C 1
ATOM 2355 O O . GLU A 1 291 ? -23.955 24.462 5.924 1.00 40.59 291 GLU A O 1
ATOM 2360 N N . GLN A 1 292 ? -22.367 23.731 4.514 1.00 40.91 292 GLN A N 1
ATOM 2361 C CA . GLN A 1 292 ? -21.370 24.727 4.906 1.00 40.91 292 GLN A CA 1
ATOM 2362 C C . GLN A 1 292 ? -21.910 26.146 4.690 1.00 40.91 292 GLN A C 1
ATOM 2364 O O . GLN A 1 292 ? -21.854 26.686 3.587 1.00 40.91 292 GLN A O 1
ATOM 2369 N N . VAL A 1 293 ? -22.379 26.782 5.763 1.00 47.72 293 VAL A N 1
ATOM 2370 C CA . VAL A 1 293 ? -22.709 28.206 5.760 1.00 47.72 293 VAL A CA 1
ATOM 2371 C C . VAL A 1 293 ? -21.394 28.975 5.641 1.00 47.72 293 VAL A C 1
ATOM 2373 O O . VAL A 1 293 ? -20.649 29.130 6.610 1.00 47.72 293 VAL A O 1
ATOM 2376 N N . VAL A 1 294 ? 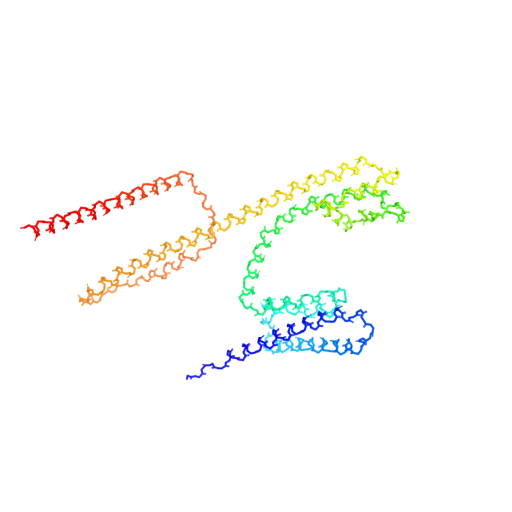-21.079 29.423 4.426 1.00 46.66 294 VAL A N 1
ATOM 2377 C CA . VAL A 1 294 ? -19.971 30.346 4.166 1.00 46.66 294 VAL A CA 1
ATOM 2378 C C . VAL A 1 294 ? -20.331 31.674 4.823 1.00 46.66 294 VAL A C 1
ATOM 2380 O O . VAL A 1 294 ? -21.128 32.449 4.300 1.00 46.66 294 VAL A O 1
ATOM 2383 N N . LEU A 1 295 ? -19.777 31.913 6.011 1.00 54.72 295 LEU A N 1
ATOM 2384 C CA . LEU A 1 295 ? -20.005 33.151 6.742 1.00 54.72 295 LEU A CA 1
ATOM 2385 C C . LEU A 1 295 ? -19.294 34.305 6.006 1.00 54.72 295 LEU A C 1
ATOM 2387 O O . LEU A 1 295 ? -18.088 34.201 5.751 1.00 54.72 295 LEU A O 1
ATOM 2391 N N . PRO A 1 296 ? -19.992 35.401 5.654 1.00 53.03 296 PRO A N 1
ATOM 2392 C CA . PRO A 1 296 ? -19.369 36.568 5.039 1.00 53.03 296 PRO A CA 1
ATOM 2393 C C . PRO A 1 296 ? -18.224 37.107 5.910 1.00 53.03 296 PRO A C 1
ATOM 2395 O O . PRO A 1 296 ? -18.330 37.156 7.137 1.00 53.03 296 PRO A O 1
ATOM 2398 N N . ARG A 1 297 ? -17.119 37.519 5.272 1.00 54.97 297 ARG A N 1
ATOM 2399 C CA . ARG A 1 297 ? -15.860 37.939 5.929 1.00 54.97 297 ARG A CA 1
ATOM 2400 C C . ARG A 1 297 ? -16.074 39.011 7.013 1.00 54.97 297 ARG A C 1
ATOM 2402 O O . ARG A 1 297 ? -15.371 39.015 8.022 1.00 54.97 297 ARG A O 1
ATOM 2409 N N . ASP A 1 298 ? -17.088 39.850 6.836 1.00 51.62 298 ASP A N 1
ATOM 2410 C CA . ASP A 1 298 ? -17.410 40.977 7.714 1.00 51.62 298 ASP A CA 1
ATOM 2411 C C . ASP A 1 298 ? -17.992 40.533 9.068 1.00 51.62 298 ASP A C 1
ATOM 2413 O O . ASP A 1 298 ? -17.827 41.215 10.079 1.00 51.62 298 ASP A O 1
ATOM 2417 N N . THR A 1 299 ? -18.628 39.358 9.134 1.00 58.12 299 THR A N 1
ATOM 2418 C CA . THR A 1 299 ? -19.190 38.825 10.387 1.00 58.12 299 THR A CA 1
ATOM 2419 C C . THR A 1 299 ? -18.103 38.241 11.290 1.00 58.12 299 THR A C 1
ATOM 2421 O O . THR A 1 299 ? -18.162 38.398 12.508 1.00 58.12 299 THR A O 1
ATOM 2424 N N . LEU A 1 300 ? -17.079 37.615 10.697 1.00 65.19 300 LEU A N 1
ATOM 2425 C CA . LEU A 1 300 ? -15.915 37.099 11.421 1.00 65.19 300 LEU A CA 1
ATOM 2426 C C . LEU A 1 300 ? -15.124 38.244 12.065 1.00 65.19 300 LEU A C 1
ATOM 2428 O O . LEU A 1 300 ? -14.730 38.151 13.224 1.00 65.19 300 LEU A O 1
ATOM 2432 N N . PHE A 1 301 ? -14.925 39.336 11.323 1.00 69.25 301 PHE A N 1
ATOM 2433 C CA . PHE A 1 301 ? -14.205 40.502 11.826 1.00 69.25 301 PHE A CA 1
ATOM 2434 C C . PHE A 1 301 ? -14.937 41.147 13.008 1.00 69.25 301 PHE A C 1
ATOM 2436 O O . PHE A 1 301 ? -14.336 41.377 14.052 1.00 69.25 301 PHE A O 1
ATOM 2443 N N . ARG A 1 302 ? -16.261 41.317 12.896 1.00 68.56 302 ARG A N 1
ATOM 2444 C CA . ARG A 1 302 ? -17.093 41.855 13.981 1.00 68.56 302 ARG A CA 1
ATOM 2445 C C . ARG A 1 302 ? -17.109 40.959 15.223 1.00 68.56 302 ARG A C 1
ATOM 2447 O O . ARG A 1 302 ? -17.194 41.457 16.339 1.00 68.56 302 ARG A O 1
ATOM 2454 N N . TYR A 1 303 ? -17.007 39.641 15.040 1.00 72.62 303 TYR A N 1
ATOM 2455 C CA . TYR A 1 303 ? -16.852 38.700 16.150 1.00 72.62 303 TYR A CA 1
ATOM 2456 C C . TYR A 1 303 ? -15.495 38.858 16.850 1.00 72.62 303 TYR A C 1
ATOM 2458 O O . TYR A 1 303 ? -15.443 38.857 18.078 1.00 72.62 303 TYR A O 1
ATOM 2466 N N . PHE A 1 304 ? -14.405 39.023 16.092 1.00 82.06 304 PHE A N 1
ATOM 2467 C CA . PHE A 1 304 ? -13.082 39.277 16.669 1.00 82.06 304 PHE A CA 1
ATOM 2468 C C . PHE A 1 304 ? -13.023 40.603 17.427 1.00 82.06 304 PHE A C 1
ATOM 2470 O O . PHE A 1 304 ? -12.503 40.632 18.538 1.00 82.06 304 PHE A O 1
ATOM 2477 N N . GLU A 1 305 ? -13.619 41.658 16.876 1.00 81.12 305 GLU A N 1
ATOM 2478 C CA . GLU A 1 305 ? -13.706 42.970 17.524 1.00 81.12 305 GLU A CA 1
ATOM 2479 C C . GLU A 1 305 ? -14.475 42.887 18.855 1.00 81.12 305 GLU A C 1
ATOM 2481 O O . GLU A 1 305 ? -13.996 43.349 19.890 1.00 81.12 305 GLU A O 1
ATOM 2486 N N . LEU A 1 306 ? -15.615 42.184 18.867 1.00 85.00 306 LEU A N 1
ATOM 2487 C CA . LEU A 1 306 ? -16.401 41.975 20.085 1.00 85.00 306 LEU A CA 1
ATOM 2488 C C . LEU A 1 306 ? -15.643 41.144 21.137 1.00 85.00 306 LEU A C 1
ATOM 2490 O O . LEU A 1 306 ? -15.751 41.395 22.337 1.00 85.00 306 LEU A O 1
ATOM 2494 N N . MET A 1 307 ? -14.877 40.143 20.697 1.00 83.69 307 MET A N 1
ATOM 2495 C CA . MET A 1 307 ? -14.046 39.319 21.578 1.00 83.69 307 MET A CA 1
ATOM 2496 C C . MET A 1 307 ? -12.906 40.121 22.212 1.00 83.69 307 MET A C 1
ATOM 2498 O O . MET A 1 307 ? -12.627 39.942 23.399 1.00 83.69 307 MET A O 1
ATOM 2502 N N . GLU A 1 308 ? -12.275 41.015 21.452 1.00 87.31 308 GLU A N 1
ATOM 2503 C CA . GLU A 1 308 ? -11.213 41.893 21.948 1.00 87.31 308 GLU A CA 1
ATOM 2504 C C . GLU A 1 308 ? -11.753 42.885 22.991 1.00 87.31 308 GLU A C 1
ATOM 2506 O O . GLU A 1 308 ? -11.150 43.088 24.050 1.00 87.31 308 GLU A O 1
ATOM 2511 N N . GLU A 1 309 ? -12.946 43.433 22.754 1.00 84.44 309 GLU A N 1
ATOM 2512 C CA . GLU A 1 309 ? -13.622 44.329 23.694 1.00 84.44 309 GLU A CA 1
ATOM 2513 C C . GLU A 1 309 ? -14.037 43.604 24.985 1.00 84.44 309 GLU A C 1
ATOM 2515 O O . GLU A 1 309 ? -13.865 44.115 26.096 1.00 84.44 309 GLU A O 1
ATOM 2520 N N . LEU A 1 310 ? -14.497 42.356 24.867 1.00 87.50 310 LEU A N 1
ATOM 2521 C CA . LEU A 1 310 ? -14.839 41.527 26.019 1.00 87.50 310 LEU A CA 1
ATOM 2522 C C . LEU A 1 310 ? -13.600 41.141 26.842 1.00 87.50 310 LEU A C 1
ATOM 2524 O O . LEU A 1 310 ? -13.657 41.148 28.075 1.00 87.50 310 LEU A O 1
ATOM 2528 N N . GLN A 1 311 ? -12.465 40.861 26.191 1.00 86.38 311 GLN A N 1
ATOM 2529 C CA . GLN A 1 311 ? -11.191 40.635 26.878 1.00 86.38 311 GLN A CA 1
ATOM 2530 C C . GLN A 1 311 ? -10.728 41.878 27.639 1.00 86.38 311 GLN A C 1
ATOM 2532 O O . GLN A 1 311 ? -10.382 41.754 28.816 1.00 86.38 311 GLN A O 1
ATOM 2537 N N . ARG A 1 312 ? -10.792 43.066 27.023 1.00 85.94 312 ARG A N 1
ATOM 2538 C CA . ARG A 1 312 ? -10.478 44.333 27.704 1.00 85.94 312 ARG A CA 1
ATOM 2539 C C . ARG A 1 312 ? -11.340 44.544 28.941 1.00 85.94 312 ARG A C 1
ATOM 2541 O O . ARG A 1 312 ? -10.801 44.794 30.016 1.00 85.94 312 ARG A O 1
ATOM 2548 N N . ASN A 1 313 ? -12.652 44.357 28.818 1.00 85.62 313 ASN A N 1
ATOM 2549 C CA . ASN A 1 313 ? -13.583 44.518 29.935 1.00 85.62 313 ASN A CA 1
ATOM 2550 C C . ASN A 1 313 ? -13.289 43.540 31.084 1.00 85.62 313 ASN A C 1
ATOM 2552 O O . ASN A 1 313 ? -13.357 43.903 32.261 1.00 85.62 313 ASN A O 1
ATOM 2556 N N . LEU A 1 314 ? -12.931 42.291 30.770 1.00 86.38 314 LEU A N 1
ATOM 2557 C CA . LEU A 1 314 ? -12.543 41.304 31.781 1.00 86.38 314 LEU A CA 1
ATOM 2558 C C . LEU A 1 314 ? -11.224 41.663 32.471 1.00 86.38 314 LEU A C 1
ATOM 2560 O O . LEU A 1 314 ? -11.082 41.458 33.680 1.00 86.38 314 LEU A O 1
ATOM 2564 N N . GLU A 1 315 ? -10.260 42.184 31.723 1.00 88.38 315 GLU A N 1
ATOM 2565 C CA . GLU A 1 315 ? -8.952 42.571 32.241 1.00 88.38 315 GLU A CA 1
ATOM 2566 C C . GLU A 1 315 ? -9.041 43.819 33.130 1.00 88.38 315 GLU A C 1
ATOM 2568 O O . GLU A 1 315 ? -8.467 43.857 34.223 1.00 88.38 315 GLU A O 1
ATOM 2573 N N . GLU A 1 316 ? -9.859 44.791 32.729 1.00 83.75 316 GLU A N 1
ATOM 2574 C CA . GLU A 1 316 ? -10.189 45.971 33.523 1.00 83.75 316 GLU A CA 1
ATOM 2575 C C . GLU A 1 316 ? -10.924 45.584 34.812 1.00 83.75 316 GLU A C 1
ATOM 2577 O O . GLU A 1 316 ? -10.511 45.976 35.907 1.00 83.75 316 GLU A O 1
ATOM 2582 N N . LYS A 1 317 ? -11.926 44.698 34.726 1.00 87.75 317 LYS A N 1
ATOM 2583 C CA . LYS A 1 317 ? -12.618 44.162 35.907 1.00 87.75 317 LYS A CA 1
ATOM 2584 C C . LYS A 1 317 ? -11.652 43.455 36.866 1.00 87.75 317 LYS A C 1
ATOM 2586 O O . LYS A 1 317 ? -11.744 43.655 38.079 1.00 87.75 317 LYS A O 1
ATOM 2591 N N . LYS A 1 318 ? -10.696 42.663 36.360 1.00 84.94 318 LYS A N 1
ATOM 2592 C CA . LYS A 1 318 ? -9.655 42.023 37.191 1.00 84.94 318 LYS A CA 1
ATOM 2593 C C . LYS A 1 318 ? -8.753 43.050 37.877 1.00 84.94 318 LYS A C 1
ATOM 2595 O O . LYS A 1 318 ? -8.474 42.896 39.067 1.00 84.94 318 LYS A O 1
ATOM 2600 N N . ARG A 1 319 ? -8.327 44.105 37.172 1.00 85.56 319 ARG A N 1
ATOM 2601 C CA . ARG A 1 319 ? -7.533 45.196 37.765 1.00 85.56 319 ARG A CA 1
ATOM 2602 C C . ARG A 1 319 ? -8.286 45.902 38.885 1.00 85.56 319 ARG A C 1
ATOM 2604 O O . ARG A 1 319 ? -7.716 46.100 39.955 1.00 85.56 319 ARG A O 1
ATOM 2611 N N . LEU A 1 320 ? -9.563 46.217 38.676 1.00 83.88 320 LEU A N 1
ATOM 2612 C CA . LEU A 1 320 ? -10.402 46.847 39.697 1.00 83.88 320 LEU A CA 1
ATOM 2613 C C . LEU A 1 320 ? -10.544 45.963 40.943 1.00 83.88 320 LEU A C 1
ATOM 2615 O O . LEU A 1 320 ? -10.407 46.450 42.065 1.00 83.88 320 LEU A O 1
ATOM 2619 N N . HIS A 1 321 ? -10.738 44.653 40.768 1.00 78.81 321 HIS A N 1
ATOM 2620 C CA . HIS A 1 321 ? -10.756 43.711 41.890 1.00 78.81 321 HIS A CA 1
ATOM 2621 C C . HIS A 1 321 ? -9.422 43.667 42.651 1.00 78.81 321 HIS A C 1
ATOM 2623 O O . HIS A 1 321 ? -9.424 43.631 43.883 1.00 78.81 321 HIS A O 1
ATOM 2629 N N . HIS A 1 322 ? -8.290 43.701 41.943 1.00 82.44 322 HIS A N 1
ATOM 2630 C CA . HIS A 1 322 ? -6.968 43.724 42.567 1.00 82.44 322 HIS A CA 1
ATOM 2631 C C . HIS A 1 322 ? -6.730 45.013 43.371 1.00 82.44 322 HIS A C 1
ATOM 2633 O O . HIS A 1 322 ? -6.286 44.946 44.516 1.00 82.44 322 HIS A O 1
ATOM 2639 N N . LEU A 1 323 ? -7.087 46.177 42.814 1.00 87.38 323 LEU A N 1
ATOM 2640 C CA . LEU A 1 323 ? -6.991 47.465 43.510 1.00 87.38 323 LEU A CA 1
ATOM 2641 C C . LEU A 1 323 ? -7.861 47.493 44.770 1.00 87.38 323 LEU A C 1
ATOM 2643 O O . LEU A 1 323 ? -7.369 47.838 45.841 1.00 87.38 323 LEU A O 1
ATOM 2647 N N . LYS A 1 324 ? -9.110 47.020 44.679 1.00 81.62 324 LYS A N 1
ATOM 2648 C CA . LYS A 1 324 ? -10.011 46.918 45.836 1.00 81.62 324 LYS A CA 1
ATOM 2649 C C . LYS A 1 324 ? -9.455 45.996 46.927 1.00 81.62 324 LYS A C 1
ATOM 2651 O O . LYS A 1 324 ? -9.600 46.280 48.117 1.00 81.62 324 LYS A O 1
ATOM 2656 N N . SER A 1 325 ? -8.795 44.899 46.542 1.00 78.06 325 SER A N 1
ATOM 2657 C CA . SER A 1 325 ? -8.118 44.003 47.489 1.00 78.06 325 SER A CA 1
ATOM 2658 C C . SER A 1 325 ? -6.902 44.654 48.157 1.00 78.06 325 SER A C 1
ATOM 2660 O O . SER A 1 325 ? -6.630 44.359 49.320 1.00 78.06 325 SER A O 1
ATOM 2662 N N . MET A 1 326 ? -6.156 45.504 47.448 1.00 79.69 326 MET A N 1
ATOM 2663 C CA . MET A 1 326 ? -5.036 46.244 48.033 1.00 79.69 326 MET A CA 1
ATOM 2664 C C . MET A 1 326 ? -5.515 47.342 48.979 1.00 79.69 326 MET A C 1
ATOM 2666 O O . MET A 1 326 ? -4.971 47.477 50.068 1.00 79.69 326 MET A O 1
ATOM 2670 N N . GLU A 1 327 ? -6.563 48.075 48.611 1.00 81.19 327 GLU A N 1
ATOM 2671 C CA . GLU A 1 327 ? -7.148 49.120 49.452 1.00 81.19 327 GLU A CA 1
ATOM 2672 C C . GLU A 1 327 ? -7.683 48.552 50.773 1.00 81.19 327 GLU A C 1
ATOM 2674 O O . GLU A 1 327 ? -7.369 49.066 51.844 1.00 81.19 327 GLU A O 1
ATOM 2679 N N . THR A 1 328 ? -8.392 47.419 50.723 1.00 75.00 328 THR A N 1
ATOM 2680 C CA . THR A 1 328 ? -8.849 46.720 51.938 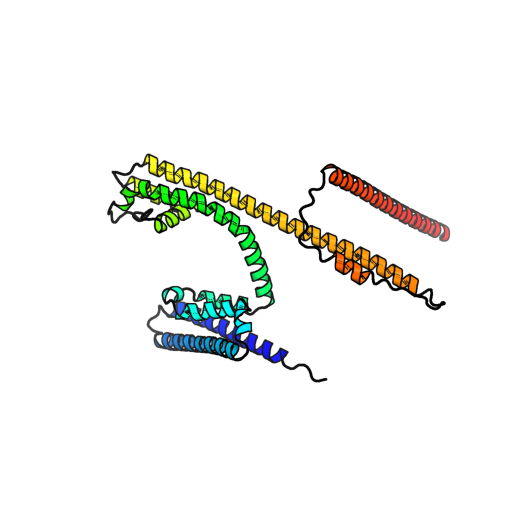1.00 75.00 328 THR A CA 1
ATOM 2681 C C . THR A 1 328 ? -7.690 46.232 52.805 1.00 75.00 328 THR A C 1
ATOM 2683 O O . THR A 1 328 ? -7.742 46.395 54.023 1.00 75.00 328 THR A O 1
ATOM 2686 N N . LYS A 1 329 ? -6.618 45.690 52.209 1.00 72.56 329 LYS A N 1
ATOM 2687 C CA . LYS A 1 329 ? -5.405 45.307 52.954 1.00 72.56 329 LYS A CA 1
ATOM 2688 C C . LYS A 1 329 ? -4.727 46.510 53.607 1.00 72.56 329 LYS A C 1
ATOM 2690 O O . LYS A 1 329 ? -4.382 46.425 54.780 1.00 72.56 329 LYS A O 1
ATOM 2695 N N . ASN A 1 330 ? -4.598 47.623 52.887 1.00 71.19 330 ASN A N 1
ATOM 2696 C CA . ASN A 1 330 ? -3.986 48.849 53.398 1.00 71.19 330 ASN A CA 1
ATOM 2697 C C . ASN A 1 330 ? -4.808 49.461 54.544 1.00 71.19 330 ASN A C 1
ATOM 2699 O O . ASN A 1 330 ? -4.244 49.887 55.552 1.00 71.19 330 ASN A O 1
ATOM 2703 N N . HIS A 1 331 ? -6.138 49.443 54.432 1.00 69.44 331 HIS A N 1
ATOM 2704 C CA . HIS A 1 331 ? -7.041 49.910 55.484 1.00 69.44 331 HIS A CA 1
ATOM 2705 C C . HIS A 1 331 ? -6.976 49.018 56.736 1.00 69.44 331 HIS A C 1
ATOM 2707 O O . HIS A 1 331 ? -6.975 49.522 57.857 1.00 69.44 331 HIS A O 1
ATOM 2713 N N . LEU A 1 332 ? -6.856 47.697 56.563 1.00 66.75 332 LEU A N 1
ATOM 2714 C CA . LEU A 1 332 ? -6.629 46.750 57.662 1.00 66.75 332 LEU A CA 1
ATOM 2715 C C . LEU A 1 332 ? -5.279 46.992 58.348 1.00 66.75 332 LEU A C 1
ATOM 2717 O O . LEU A 1 332 ? -5.226 47.038 59.573 1.00 66.75 332 LEU A O 1
ATOM 2721 N N . THR A 1 333 ? -4.200 47.213 57.592 1.00 68.19 333 THR A N 1
ATOM 2722 C CA . THR A 1 333 ? -2.885 47.516 58.179 1.00 68.19 333 THR A CA 1
ATOM 2723 C C . THR A 1 333 ? -2.856 48.859 58.904 1.00 68.19 333 THR A C 1
ATOM 2725 O O . THR A 1 333 ? -2.257 48.947 59.971 1.00 68.19 333 THR A O 1
ATOM 2728 N N . PHE A 1 334 ? -3.539 49.884 58.383 1.00 68.44 334 PHE A N 1
ATOM 2729 C CA . PHE A 1 334 ? -3.637 51.190 59.041 1.00 68.44 334 PHE A CA 1
ATOM 2730 C C . PHE A 1 334 ? -4.474 51.116 60.327 1.00 68.44 334 PHE A C 1
ATOM 2732 O O . PHE A 1 334 ? -4.081 51.659 61.355 1.00 68.44 334 PHE A O 1
ATOM 2739 N N . SER A 1 335 ? -5.583 50.368 60.307 1.00 65.50 335 SER A N 1
ATOM 2740 C CA . SER A 1 335 ? -6.427 50.161 61.490 1.00 65.50 335 SER A CA 1
ATOM 2741 C C . SER A 1 335 ? -5.735 49.332 62.579 1.00 65.50 335 SER A C 1
ATOM 2743 O O . SER A 1 335 ? -5.985 49.564 63.758 1.00 65.50 335 SER A O 1
ATOM 2745 N N . ILE A 1 336 ? -4.868 48.382 62.209 1.00 65.12 336 ILE A N 1
ATOM 2746 C CA . ILE A 1 336 ? -4.057 47.612 63.165 1.00 65.12 336 ILE A CA 1
ATOM 2747 C C . ILE A 1 336 ? -2.937 48.482 63.747 1.00 65.12 336 ILE A C 1
ATOM 2749 O O . ILE A 1 336 ? -2.711 48.429 64.950 1.00 65.12 336 ILE A O 1
ATOM 2753 N N . ALA A 1 337 ? -2.278 49.316 62.935 1.00 64.88 337 ALA A N 1
ATOM 2754 C CA . ALA A 1 337 ? -1.242 50.233 63.415 1.00 64.88 337 ALA A CA 1
ATOM 2755 C C . ALA A 1 337 ? -1.795 51.261 64.419 1.00 64.88 337 ALA A C 1
ATOM 2757 O O . ALA A 1 337 ? -1.191 51.465 65.465 1.00 64.88 337 ALA A O 1
ATOM 2758 N N . HIS A 1 338 ? -2.980 51.824 64.160 1.00 64.19 338 HIS A N 1
ATOM 2759 C CA . HIS A 1 338 ? -3.641 52.755 65.083 1.00 64.19 338 HIS A CA 1
ATOM 2760 C C . HIS A 1 338 ? -4.171 52.066 66.360 1.00 64.19 338 HIS A C 1
ATOM 2762 O O . HIS A 1 338 ? -4.404 52.726 67.362 1.00 64.19 338 HIS A O 1
ATOM 2768 N N . SER A 1 339 ? -4.375 50.746 66.361 1.00 60.41 339 SER A N 1
ATOM 2769 C CA . SER A 1 339 ? -4.821 50.019 67.560 1.00 60.41 339 SER A CA 1
ATOM 2770 C C . SER A 1 339 ? -3.668 49.580 68.478 1.00 60.41 339 SER A C 1
ATOM 2772 O O . SER A 1 339 ? -3.938 48.976 69.517 1.00 60.41 339 SER A O 1
ATOM 2774 N N . ILE A 1 340 ? -2.411 49.801 68.070 1.00 59.97 340 ILE A N 1
ATOM 2775 C CA . ILE A 1 340 ? -1.191 49.400 68.796 1.00 59.97 340 ILE A CA 1
ATOM 2776 C C . ILE A 1 340 ? -0.468 50.615 69.427 1.00 59.97 340 ILE A C 1
ATOM 2778 O O . ILE A 1 340 ? 0.339 50.419 70.337 1.00 59.97 340 ILE A O 1
ATOM 2782 N N . GLU A 1 341 ? -0.786 51.844 69.005 1.00 47.28 341 GLU A N 1
ATOM 2783 C CA . GLU A 1 341 ? -0.535 53.095 69.755 1.00 47.28 341 GLU A CA 1
ATOM 2784 C C . GLU A 1 341 ? -1.708 53.413 70.688 1.00 47.28 341 GLU A C 1
ATOM 2786 O O . GLU A 1 341 ? -1.439 53.905 71.809 1.00 47.28 341 GLU A O 1
#

InterPro domains:
  IPR005821 Ion transport domain [PF00520] (18-238)
  IPR027359 Voltage-dependent channel domain superfamily [G3DSA:1.20.120.350] (7-122)
  IPR028747 Cation channel sperm-associated protein 2 [PTHR46923] (17-247)

pLDDT: mean 74.56, std 15.77, range [28.42, 96.31]

Sequence (341 aa):
TTERPVLTDWSLQIHKISFSIMLNTMLLGVQAETSNKPDLSLANKVLNGINWVVVAVFYLEIALKWMVDFWLFWRNAWNIFDFILTFLRTLVKVLCTFRVLRALKITAKFRQVRLLALLAITRSVKDLVPVFLLLLIPMYIFAVTGIPLFKEQTQYDAENLTYGKSFEGISNSFSTVFRLLTI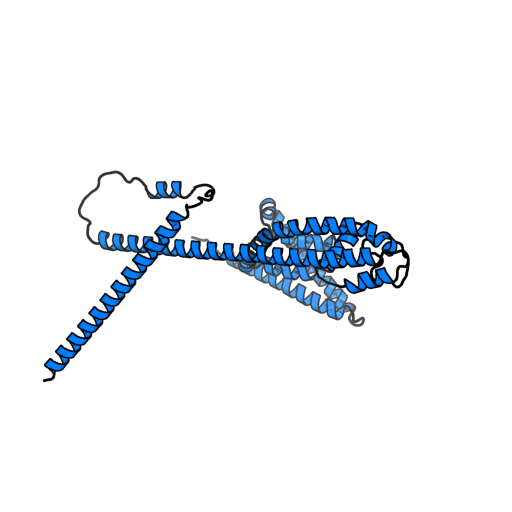DHWYSLLEDGWNVPDLNKVACGAFVISWIIVGSFIFCHLFVGFMVSNFGSIEKHQKADLFKAEILNKTMSQTSIQVETSASTTLCSPDQTDVDWETKVMQYLDLPEVEQVVLPRDTLFRYFELMEELQRNLEEKKRLHHLKSMETKNHLTFSIAHSIE

Foldseek 3Di:
DDDDPPVVVVVVVLVVLLVLLVVLLVLVVVLVVCVPPPVCPVVNVVSVVSNVVSLVVLVVVLVVVCVVPVVVLVVDVLSVLSVCVSVVCPPDPVCVVVSVVSVVNSLSSDPVSVVCVCVVVVVLVVLLVVLVVVLVVVLQVLLVVVLVQCVLLLPDPDPPQPCNCQSVDNVSSSVVLVCLLVVHCLVSNLVSQVVRPVHPSVVSVCSSVVSNVVSPVSVVVSVVSSVVVVVVVVVVVVVVVVVVVVVVVVVVVVVVVVVVVVVPDDDDDDDDDPPPVVVVVVVVVPDPDDDDPPDPPVVVVVVVVVVVVVVVVVVVVVVVVVVVVVVVVVVVVVVVVVVVD

Secondary structure (DSSP, 8-state):
----SHHHHHHHHHHHHHHHHHHHHHHHHHHHHHTT-GGGHHHHHHHHHHHHHHHHHHHHHHHHHHHHHHHHHHH-HHHHHHHHHHHHHHH-GGGGGGGGHHHHHHHTT-HHHHHHHHHHHHHHHHHHHHHHHHHHHHHHHHHHHHHHHTHHHHH---TT-TTTTTTSHHHHHHHHHHHHHTT-SHHHHHHHHHT-SSS-HHHHHHHHHHHHHHHHHHHHHHHHHHHHHHHHHHHHHHHHHHHHHHHHHHHHHHHHHHHHHHTT------------HHHHHHHHH-----------HHHHHHHHHHHHHHHHHHHHHHHHHHHHHHHHHHHHHHHHHHTT-

Organism: Pygocentrus nattereri (NCBI:txid42514)